Protein 3KL7 (pdb70)

Solvent-accessible surface area: 9416 Å² total

Radius of gyration: 15.98 Å; Cα contacts (8 Å, |Δi|>4): 529; chains: 1; bounding box: 37×40×42 Å

Nearest PDB structures (foldseek):
  3kl7-assembly1_A  TM=1.002E+00  e=2.382E-45  Parabacteroides distasonis ATCC 8503
  3rj5-assembly1_B  TM=5.741E-01  e=8.262E-01  Scaptodrosophila lebanonensis
  1k89-assembly1_A  TM=5.528E-01  e=8.760E-01  [Clostridium] symbiosum
  6k8c-assembly1_A  TM=5.882E-01  e=8.091E+00  Helicobacter pylori 26695
  2o8d-assembly1_B  TM=3.039E-01  e=2.823E+00  Homo sapiens

Foldseek 3Di:
DFDWDWDAAPVGWIWIKTAQAQLWIIATPNAAETFLFAVVRHQLLPDAAHLEYEAFAADRSRQDVVSNVSRHDPNRAYEFDPVSCVVNVDHHHDWAQDWDCPPVQIKHWHWAAEDPPPLCVQPNTRRGTWIWDDGNRATETRRPAHWLDPCCVDADHQEYEAEDDPDGHHLLRVLSSCLSPHQEYEYASHPPHPNVVNCVSCVPVNHHYDYGNHD

Sequence (215 aa):
YFQGDSFKTKSGKELTITFIKHGSLLTYDNHSIQVDPVSEYADYTTFPKADIILITHEHGDHLDPKAIQAVEKSDTEEIIANENSQKKKLGKGKVLKNGDTDTSISYKIEAVPAYNTTPGRDKYHPRHRDNGYILTFDGLRVYIAGDTEDIPEKDLKDIDIAFLPVNQPYTTVSQAAKAARRFSPKILYPYHYGDTKIGELKDALKDSGIDVRIRELQ

Secondary structure (DSSP, 8-state):
---EEEEE-TTS-EEEEE--BTTB--EETTEEEEES--TTT--TTSSPPPSEEEE--SSTTT--HHHHHHH--TT-EEEE-HHHHHHHT-SEE--TT-EE--S---EEEEE----STTGGGTS-TTTSEEEEEEETTEEEEE--S--S-------S-SEEEEE--TTT--HHHHHHHH----SEEEEES-TT--TTHHHHHTTTS--EE---S--

InterPro domains:
  IPR036866 Ribonuclease Z/Hydroxyacylglutathione hydrolase-like [G3DSA:3.60.15.10] (15-241)
  IPR036866 Ribonuclease Z/Hydroxyacylglutathione hydrolase-like [SSF56281] (36-230)
  IPR050114 UPF0173/UPF0282/UlaG metal-dependent hydrolases [PTHR43546] (34-237)

Structure (mmCIF, N/CA/C/O backbone):
data_3KL7
#
_entry.id   3KL7
#
_cell.length_a   95.034
_cell.length_b   95.034
_cell.length_c   63.295
_cell.angle_alpha   90.00
_cell.angle_beta   90.00
_cell.angle_gamma   120.00
#
_symmetry.space_group_name_H-M   'P 32 2 1'
#
loop_
_entity.id
_entity.type
_entity.pdbx_description
1 polymer 'Putative metal-dependent hydrolase'
2 non-polymer 'UNKNOWN LIGAND'
3 non-polymer 'ZINC ION'
4 non-polymer 'ACETATE ION'
5 non-polymer GLYCEROL
6 water water
#
loop_
_atom_site.group_PDB
_atom_site.id
_atom_site.type_symbol
_atom_site.label_atom_id
_atom_site.label_alt_id
_atom_site.label_comp_id
_atom_site.label_asym_id
_atom_site.label_entity_id
_atom_site.label_seq_id
_atom_site.pdbx_PDB_ins_code
_atom_site.Cartn_x
_atom_site.Cartn_y
_atom_site.Cartn_z
_atom_site.occupancy
_atom_site.B_iso_or_equiv
_atom_site.auth_seq_id
_atom_site.auth_comp_id
_atom_site.auth_asym_id
_atom_site.auth_atom_id
_atom_site.pdbx_PDB_model_num
ATOM 1 N N . TYR A 1 16 ? 69.471 8.095 11.813 1.00 19.73 -3 TYR A N 1
ATOM 2 C CA . TYR A 1 16 ? 68.084 8.113 12.373 1.00 20.11 -3 TYR A CA 1
ATOM 3 C C . TYR A 1 16 ? 67.689 9.568 12.816 1.00 19.90 -3 TYR A C 1
ATOM 4 O O . TYR A 1 16 ? 67.888 9.952 13.963 1.00 20.29 -3 TYR A O 1
ATOM 6 N N . PHE A 1 17 ? 67.135 10.348 11.883 1.00 19.58 -2 PHE A N 1
ATOM 7 C CA . PHE A 1 17 ? 66.747 11.754 12.160 1.00 19.37 -2 PHE A CA 1
ATOM 8 C C . PHE A 1 17 ? 65.319 11.848 12.755 1.00 19.07 -2 PHE A C 1
ATOM 9 O O . PHE A 1 17 ? 64.430 11.095 12.367 1.00 19.01 -2 PHE A O 1
ATOM 17 N N . GLN A 1 18 ? 65.116 12.793 13.689 1.00 19.07 -1 GLN A N 1
ATOM 18 C CA . GLN A 1 18 ? 63.779 13.024 14.297 1.00 18.66 -1 GLN A CA 1
ATOM 19 C C . GLN A 1 18 ? 62.891 13.703 13.267 1.00 18.00 -1 GLN A C 1
ATOM 20 O O . GLN A 1 18 ? 63.381 14.394 12.370 1.00 17.23 -1 GLN A O 1
ATOM 26 N N . GLY A 1 19 ? 61.586 13.533 13.417 1.00 17.36 0 GLY A N 1
ATOM 27 C CA . GLY A 1 19 ? 60.614 14.233 12.582 1.00 16.64 0 GLY A CA 1
ATOM 28 C C . GLY A 1 19 ? 59.311 14.406 13.326 1.00 16.13 0 GLY A C 1
ATOM 29 O O . GLY A 1 19 ? 59.027 13.658 14.259 1.00 16.20 0 GLY A O 1
ATOM 30 N N . ASP A 1 20 ? 58.531 15.407 12.916 1.00 15.50 26 ASP A N 1
ATOM 31 C CA . ASP A 1 20 ? 57.219 15.690 13.499 1.00 15.25 26 ASP A CA 1
ATOM 32 C C . ASP A 1 20 ? 56.178 15.723 12.383 1.00 15.31 26 ASP A C 1
ATOM 33 O O . ASP A 1 20 ? 56.456 16.165 11.285 1.00 15.37 26 ASP A O 1
ATOM 38 N N . SER A 1 21 ? 54.982 15.269 12.679 1.00 15.24 27 SER A N 1
ATOM 39 C CA . SER A 1 21 ? 53.935 15.192 11.688 1.00 15.72 27 SER A CA 1
ATOM 40 C C . SER A 1 21 ? 52.806 16.163 11.987 1.00 15.40 27 SER A C 1
ATOM 41 O O . SER A 1 21 ? 52.450 16.409 13.166 1.00 15.07 27 SER A O 1
ATOM 44 N N . PHE A 1 22 ? 52.233 16.707 10.918 1.00 14.91 28 PHE A N 1
ATOM 45 C CA . PHE A 1 22 ? 51.146 17.647 11.017 1.00 14.87 28 PHE A CA 1
ATOM 46 C C . PHE A 1 22 ? 50.012 17.233 10.075 1.00 14.76 28 PHE A C 1
ATOM 47 O O . PHE A 1 22 ? 50.250 16.659 9.019 1.00 14.88 28 PHE A O 1
ATOM 55 N N . LYS A 1 23 ? 48.792 17.516 10.474 1.00 14.77 29 LYS A N 1
ATOM 56 C CA . LYS A 1 23 ? 47.636 17.221 9.653 1.00 14.97 29 LYS A CA 1
ATOM 57 C C . LYS A 1 23 ? 47.140 18.513 9.041 1.00 14.42 29 LYS A C 1
ATOM 58 O O . LYS A 1 23 ? 47.161 19.534 9.687 1.00 16.07 29 LYS A O 1
ATOM 64 N N . THR A 1 24 ? 46.742 18.470 7.769 1.00 13.62 30 THR A N 1
ATOM 65 C CA . THR A 1 24 ? 46.172 19.655 7.074 1.00 12.62 30 THR A CA 1
ATOM 66 C C . THR A 1 24 ? 44.636 19.600 7.195 1.00 12.86 30 THR A C 1
ATOM 67 O O . THR A 1 24 ? 44.110 18.663 7.764 1.00 12.26 30 THR A O 1
ATOM 71 N N . LYS A 1 25 ? 43.921 20.598 6.654 1.00 13.05 31 LYS A N 1
ATOM 72 C CA . LYS A 1 25 ? 42.449 20.655 6.860 1.00 13.53 31 LYS A CA 1
ATOM 73 C C . LYS A 1 25 ? 41.693 19.484 6.235 1.00 13.42 31 LYS A C 1
ATOM 74 O O . LYS A 1 25 ? 40.636 19.100 6.728 1.00 13.96 31 LYS A O 1
ATOM 80 N N . SER A 1 26 ? 42.226 18.907 5.161 1.00 13.15 32 SER A N 1
ATOM 81 C CA . SER A 1 26 ? 41.524 17.816 4.487 1.00 13.25 32 SER A CA 1
ATOM 82 C C . SER A 1 26 ? 41.959 16.441 5.016 1.00 13.45 32 SER A C 1
ATOM 83 O O . SER A 1 26 ? 41.454 15.432 4.585 1.00 13.45 32 SER A O 1
ATOM 86 N N . GLY A 1 27 ? 42.907 16.432 5.946 1.00 14.01 33 GLY A N 1
ATOM 87 C CA . GLY A 1 27 ? 43.354 15.213 6.576 1.00 14.16 33 GLY A CA 1
ATOM 88 C C . GLY A 1 27 ? 44.689 14.710 6.066 1.00 14.62 33 GLY A C 1
ATOM 89 O O . GLY A 1 27 ? 45.145 13.654 6.471 1.00 14.94 33 GLY A O 1
ATOM 90 N N . LYS A 1 28 ? 45.324 15.461 5.185 1.00 15.00 34 LYS A N 1
ATOM 91 C CA . LYS A 1 28 ? 46.569 15.024 4.625 1.00 15.58 34 LYS A CA 1
ATOM 92 C C . LYS A 1 28 ? 47.731 15.287 5.614 1.00 16.03 34 LYS A C 1
ATOM 93 O O . LYS A 1 28 ? 47.644 16.159 6.478 1.00 14.49 34 LYS A O 1
ATOM 98 N N . GLU A 1 29 ? 48.796 14.502 5.490 1.00 16.53 35 GLU A N 1
ATOM 99 C CA . GLU A 1 29 ? 49.881 14.556 6.441 1.00 17.27 35 GLU A CA 1
ATOM 100 C C . GLU A 1 29 ? 51.141 15.235 5.881 1.00 17.06 35 GLU A C 1
ATOM 101 O O . GLU A 1 29 ? 51.620 14.894 4.785 1.00 17.26 35 GLU A O 1
ATOM 107 N N . LEU A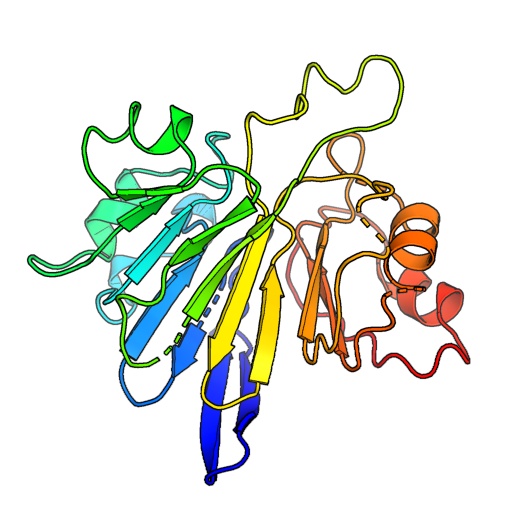 1 30 ? 51.669 16.197 6.642 1.00 16.95 36 LEU A N 1
ATOM 108 C CA . LEU A 1 30 ? 53.008 16.782 6.368 1.00 16.58 36 LEU A CA 1
ATOM 109 C C . LEU A 1 30 ? 53.964 16.372 7.478 1.00 16.05 36 LEU A C 1
ATOM 110 O O . LEU A 1 30 ? 53.701 16.646 8.647 1.00 15.99 36 LEU A O 1
ATOM 115 N N . THR A 1 31 ? 55.068 15.720 7.106 1.00 14.87 37 THR A N 1
ATOM 116 C CA . THR A 1 31 ? 56.105 15.365 8.043 1.00 14.34 37 THR A CA 1
ATOM 117 C C . THR A 1 31 ? 57.377 16.175 7.768 1.00 14.25 37 THR A C 1
ATOM 118 O O . THR A 1 31 ? 57.900 16.178 6.641 1.00 14.40 37 THR A O 1
ATOM 122 N N . ILE A 1 32 ? 57.869 16.859 8.791 1.00 13.97 38 ILE A N 1
ATOM 123 C CA . ILE A 1 32 ? 59.119 17.566 8.693 1.00 13.97 38 ILE A CA 1
ATOM 124 C C . ILE A 1 32 ? 60.232 16.751 9.379 1.00 13.34 38 ILE A C 1
ATOM 125 O O . ILE A 1 32 ? 60.146 16.442 10.552 1.00 12.94 38 ILE A O 1
ATOM 130 N N . THR A 1 33 ? 61.259 16.397 8.617 1.00 13.06 39 THR A N 1
ATOM 131 C CA . THR A 1 33 ? 62.396 15.653 9.151 1.00 12.31 39 THR A CA 1
ATOM 132 C C . THR A 1 33 ? 63.529 16.618 9.391 1.00 12.70 39 THR A C 1
ATOM 133 O O . THR A 1 33 ? 63.913 17.372 8.498 1.00 12.33 39 THR A O 1
ATOM 137 N N . PHE A 1 34 ? 64.051 16.615 10.611 1.00 13.34 40 PHE A N 1
ATOM 138 C CA . PHE A 1 34 ? 65.046 17.602 11.024 1.00 13.73 40 PHE A CA 1
ATOM 139 C C . PHE A 1 34 ? 66.446 17.040 10.818 1.00 13.83 40 PHE A C 1
ATOM 140 O O . PHE A 1 34 ? 66.882 16.148 11.569 1.00 13.86 40 PHE A O 1
ATOM 148 N N . ILE A 1 35 ? 67.146 17.543 9.792 1.00 13.52 41 ILE A N 1
ATOM 149 C CA . ILE A 1 35 ? 68.456 17.020 9.442 1.00 13.70 41 ILE A CA 1
ATOM 150 C C . ILE A 1 35 ? 69.572 17.696 10.272 1.00 14.11 41 ILE A C 1
ATOM 151 O O . ILE A 1 35 ? 70.236 17.030 11.082 1.00 14.48 41 ILE A O 1
ATOM 156 N N . LYS A 1 36 ? 69.769 19.003 10.077 1.00 14.21 42 LYS A N 1
ATOM 157 C CA . LYS A 1 36 ? 70.751 19.785 10.896 1.00 14.42 42 LYS A CA 1
ATOM 158 C C . LYS A 1 36 ? 70.746 21.235 10.452 1.00 14.47 42 LYS A C 1
ATOM 159 O O . LYS A 1 36 ? 70.348 21.539 9.325 1.00 15.11 42 LYS A O 1
ATOM 165 N N . HIS A 1 37 ? 71.193 22.141 11.320 1.00 13.99 43 HIS A N 1
ATOM 166 C CA . HIS A 1 37 ? 71.446 23.511 10.887 1.00 13.23 43 HIS A CA 1
ATOM 167 C C . HIS A 1 37 ? 70.148 24.101 10.181 1.00 12.86 43 HIS A C 1
ATOM 168 O O . HIS A 1 37 ? 69.105 24.194 10.812 1.00 12.73 43 HIS A O 1
ATOM 175 N N . GLY A 1 38 ? 70.235 24.486 8.902 1.00 12.77 44 GLY A N 1
ATOM 176 C CA . GLY A 1 38 ? 69.043 24.986 8.153 1.00 12.53 44 GLY A CA 1
ATOM 177 C C . GLY A 1 38 ? 68.461 23.941 7.188 1.00 12.95 44 GLY A C 1
ATOM 178 O O . GLY A 1 38 ? 67.617 24.252 6.363 1.00 12.82 44 GLY A O 1
ATOM 179 N N . SER A 1 39 ? 68.927 22.693 7.311 1.00 13.16 45 SER A N 1
ATOM 180 C CA . SER A 1 39 ? 68.588 21.638 6.372 1.00 13.30 45 SER A CA 1
ATOM 181 C C . SER A 1 39 ? 67.410 20.811 6.867 1.00 13.59 45 SER A C 1
ATOM 182 O O . SER A 1 39 ? 67.440 20.247 7.980 1.00 13.12 45 SER A O 1
ATOM 185 N N . LEU A 1 40 ? 66.378 20.737 6.031 1.00 14.05 46 LEU A N 1
ATOM 186 C CA . LEU A 1 40 ? 65.132 20.053 6.378 1.00 14.62 46 LEU A CA 1
ATOM 187 C C . LEU A 1 40 ? 64.653 19.208 5.199 1.00 14.95 46 LEU A C 1
ATOM 188 O O . LEU A 1 40 ? 64.852 19.574 4.046 1.00 15.36 46 LEU A O 1
ATOM 201 N N . LEU A 1 42 ? 60.993 17.743 3.854 1.00 17.58 48 LEU A N 1
ATOM 202 C CA . LEU A 1 42 ? 59.543 17.812 4.064 1.00 18.12 48 LEU A CA 1
ATOM 203 C C . LEU A 1 42 ? 58.883 16.755 3.230 1.00 18.16 48 LEU A C 1
ATOM 204 O O . LEU A 1 42 ? 59.160 16.638 2.058 1.00 19.53 48 LEU A O 1
ATOM 209 N N . THR A 1 43 ? 58.018 15.973 3.828 1.00 18.35 49 THR A N 1
ATOM 210 C CA . THR A 1 43 ? 57.281 14.955 3.085 1.00 18.25 49 THR A CA 1
ATOM 211 C C . THR A 1 43 ? 55.797 15.260 3.168 1.00 19.22 49 THR A C 1
ATOM 212 O O . THR A 1 43 ? 55.242 15.339 4.266 1.00 19.90 49 THR A O 1
ATOM 216 N N . TYR A 1 44 ? 55.152 15.426 2.006 1.00 19.92 50 TYR A N 1
ATOM 217 C CA . TYR A 1 44 ? 53.715 15.698 1.945 1.00 19.81 50 TYR A CA 1
ATOM 218 C C . TYR A 1 44 ? 53.075 14.998 0.776 1.00 20.52 50 TYR A C 1
ATOM 219 O O . TYR A 1 44 ? 53.510 15.160 -0.363 1.00 20.17 50 TYR A O 1
ATOM 228 N N . ASP A 1 45 ? 52.030 14.209 1.049 1.00 21.86 51 ASP A N 1
ATOM 229 C CA . ASP A 1 45 ? 51.260 13.565 -0.021 1.00 22.56 51 ASP A CA 1
ATOM 230 C C . ASP A 1 45 ? 52.197 12.760 -1.002 1.00 22.91 51 ASP A C 1
ATOM 231 O O . ASP A 1 45 ? 52.061 12.849 -2.226 1.00 22.80 51 ASP A O 1
ATOM 236 N N . ASN A 1 46 ? 53.134 11.997 -0.435 1.00 23.30 52 ASN A N 1
ATOM 237 C CA . ASN A 1 46 ? 54.100 11.180 -1.225 1.00 23.47 52 ASN A CA 1
ATOM 238 C C . ASN A 1 46 ? 55.053 11.983 -2.115 1.00 22.78 52 ASN A C 1
ATOM 239 O O . ASN A 1 46 ? 55.631 11.446 -3.064 1.00 23.64 52 ASN A O 1
ATOM 244 N N . HIS A 1 47 ? 55.212 13.260 -1.804 1.00 21.61 53 HIS A N 1
ATOM 245 C CA . HIS A 1 47 ? 56.200 14.097 -2.453 1.00 20.52 53 HIS A CA 1
ATOM 246 C C . HIS A 1 47 ? 57.281 14.404 -1.441 1.00 19.87 53 HIS A C 1
ATOM 247 O O . HIS A 1 47 ? 56.985 14.605 -0.254 1.00 19.29 53 HIS A O 1
ATOM 254 N N . SER A 1 48 ? 58.534 14.453 -1.905 1.00 19.14 54 SER A N 1
ATOM 255 C CA . SER A 1 48 ? 59.665 14.716 -1.032 1.00 18.63 54 SER A CA 1
ATOM 256 C C . SER A 1 48 ? 60.323 16.057 -1.395 1.00 18.26 54 SER A C 1
ATOM 257 O O . SER A 1 48 ? 60.656 16.300 -2.548 1.00 18.18 54 SER A O 1
ATOM 260 N N . ILE A 1 49 ? 60.484 16.921 -0.391 1.00 17.75 55 ILE A N 1
ATOM 261 C CA . ILE A 1 49 ? 61.017 18.267 -0.584 1.00 17.47 55 ILE A CA 1
ATOM 262 C C . ILE A 1 49 ? 62.242 18.464 0.279 1.00 16.97 55 ILE A C 1
ATOM 263 O O . ILE A 1 49 ? 62.175 18.326 1.490 1.00 16.63 55 ILE A O 1
ATOM 268 N N . GLN A 1 50 ? 63.364 18.785 -0.343 1.00 16.72 56 GLN A N 1
ATOM 269 C CA . GLN A 1 50 ? 64.568 19.073 0.401 1.00 16.94 56 GLN A CA 1
ATOM 270 C C . GLN A 1 50 ? 64.792 20.562 0.432 1.00 16.72 56 GLN A C 1
ATOM 271 O O . GLN A 1 50 ? 64.680 21.240 -0.602 1.00 16.64 56 GLN A O 1
ATOM 277 N N . VAL A 1 51 ? 65.110 21.070 1.628 1.00 16.22 57 VAL A N 1
ATOM 278 C CA . VAL A 1 51 ? 65.464 22.459 1.831 1.00 15.73 57 VAL A CA 1
ATOM 279 C C . VAL A 1 51 ? 66.945 22.587 2.203 1.00 15.74 57 VAL A C 1
ATOM 280 O O . VAL A 1 51 ? 67.415 21.954 3.152 1.00 15.99 57 VAL A O 1
ATOM 284 N N . ASP A 1 52 ? 67.666 23.424 1.464 1.00 15.87 58 ASP A N 1
ATOM 285 C CA . ASP A 1 52 ? 69.097 23.699 1.735 1.00 15.64 58 ASP A CA 1
ATOM 286 C C . ASP A 1 52 ? 69.873 22.416 2.095 1.00 15.70 58 ASP A C 1
ATOM 287 O O . ASP A 1 52 ? 70.542 22.353 3.137 1.00 15.21 58 ASP A O 1
ATOM 292 N N . PRO A 1 53 ? 69.797 21.386 1.227 1.00 15.84 59 PRO A N 1
ATOM 293 C CA . PRO A 1 53 ? 70.476 20.126 1.525 1.00 15.72 59 PRO A CA 1
ATOM 294 C C . PRO A 1 53 ? 71.988 20.272 1.449 1.00 16.06 59 PRO A C 1
ATOM 295 O O . PRO A 1 53 ? 72.519 20.814 0.449 1.00 15.95 59 PRO A O 1
ATOM 299 N N . VAL A 1 54 ? 72.680 19.782 2.485 1.00 16.19 60 VAL A N 1
ATOM 300 C CA . VAL A 1 54 ? 74.120 19.975 2.628 1.00 16.29 60 VAL A CA 1
ATOM 301 C C . VAL A 1 54 ? 74.786 18.645 3.065 1.00 16.87 60 VAL A C 1
ATOM 302 O O . VAL A 1 54 ? 74.477 18.099 4.128 1.00 16.79 60 VAL A O 1
ATOM 306 N N . SER A 1 55 ? 75.698 18.143 2.236 1.00 17.49 61 SER A N 1
ATOM 307 C CA . SER A 1 55 ? 76.256 16.787 2.408 1.00 18.04 61 SER A CA 1
ATOM 308 C C . SER A 1 55 ? 77.047 16.576 3.697 1.00 18.30 61 SER A C 1
ATOM 309 O O . SER A 1 55 ? 77.212 15.454 4.145 1.00 18.33 61 SER A O 1
ATOM 312 N N . GLU A 1 56 ? 77.527 17.653 4.287 1.00 19.12 62 GLU A N 1
ATOM 313 C CA . GLU A 1 56 ? 78.255 17.570 5.539 1.00 19.91 62 GLU A CA 1
ATOM 314 C C . GLU A 1 56 ? 77.353 17.070 6.693 1.00 19.12 62 GLU A C 1
ATOM 315 O O . GLU A 1 56 ? 77.848 16.519 7.668 1.00 18.07 62 GLU A O 1
ATOM 321 N N . TYR A 1 57 ? 76.028 17.268 6.560 1.00 18.65 63 TYR A N 1
ATOM 322 C CA . TYR A 1 57 ? 75.074 16.907 7.628 1.00 18.35 63 TYR A CA 1
ATOM 323 C C . TYR A 1 57 ? 74.385 15.565 7.414 1.00 18.34 63 TYR A C 1
ATOM 324 O O . TYR A 1 57 ? 73.784 15.036 8.333 1.00 18.68 63 TYR A O 1
ATOM 333 N N . ALA A 1 58 ? 74.463 15.014 6.206 1.00 18.26 64 ALA A N 1
ATOM 334 C CA . ALA A 1 58 ? 73.798 13.738 5.921 1.00 17.81 64 ALA A CA 1
ATOM 335 C C . ALA A 1 58 ? 74.317 13.066 4.662 1.00 17.70 64 ALA A C 1
ATOM 336 O O . ALA A 1 58 ? 74.862 13.716 3.753 1.00 17.55 64 ALA A O 1
ATOM 338 N N . ASP A 1 59 ? 74.151 11.760 4.607 1.00 17.55 65 ASP A N 1
ATOM 339 C CA . ASP A 1 59 ? 74.402 11.054 3.413 1.00 17.85 65 ASP A CA 1
ATOM 340 C C . ASP A 1 59 ? 73.125 11.091 2.569 1.00 17.54 65 ASP A C 1
ATOM 341 O O . ASP A 1 59 ? 72.249 10.257 2.731 1.00 17.49 65 ASP A O 1
ATOM 346 N N . TYR A 1 60 ? 73.044 12.067 1.664 1.00 17.37 66 TYR A N 1
ATOM 347 C CA . TYR A 1 60 ? 71.804 12.317 0.881 1.00 17.43 66 TYR A CA 1
ATOM 348 C C . TYR A 1 60 ? 71.494 11.246 -0.176 1.00 17.97 66 TYR A C 1
ATOM 349 O O . TYR A 1 60 ? 70.457 11.300 -0.809 1.00 18.12 66 TYR A O 1
ATOM 358 N N . THR A 1 61 ? 72.385 10.271 -0.349 1.00 18.63 67 THR A N 1
ATOM 359 C CA . THR A 1 61 ? 72.097 9.129 -1.253 1.00 19.41 67 THR A CA 1
ATOM 360 C C . THR A 1 61 ? 71.088 8.148 -0.622 1.00 20.01 67 THR A C 1
ATOM 361 O O . THR A 1 61 ? 70.471 7.338 -1.334 1.00 20.11 67 THR A O 1
ATOM 365 N N . THR A 1 62 ? 70.933 8.216 0.707 1.00 20.34 68 THR A N 1
ATOM 366 C CA . THR A 1 62 ? 70.032 7.309 1.424 1.00 20.80 68 THR A CA 1
ATOM 367 C C . THR A 1 62 ? 68.583 7.849 1.515 1.00 20.85 68 THR A C 1
ATOM 368 O O . THR A 1 62 ? 67.692 7.129 1.918 1.00 21.05 68 THR A O 1
ATOM 372 N N . PHE A 1 63 ? 68.364 9.110 1.142 1.00 20.89 69 PHE A N 1
ATOM 373 C CA . PHE A 1 63 ? 66.985 9.674 1.133 1.00 20.85 69 PHE A CA 1
ATOM 374 C C . PHE A 1 63 ? 66.268 9.328 -0.171 1.00 19.88 69 PHE A C 1
ATOM 375 O O . PHE A 1 63 ? 66.913 9.041 -1.183 1.00 19.44 69 PHE A O 1
ATOM 383 N N . PRO A 1 64 ? 64.922 9.366 -0.156 1.00 19.19 70 PRO A N 1
ATOM 384 C CA . PRO A 1 64 ? 64.200 9.263 -1.416 1.00 18.69 70 PRO A CA 1
ATOM 385 C C . PRO A 1 64 ? 64.531 10.476 -2.282 1.00 17.97 70 PRO A C 1
ATOM 386 O O . PRO A 1 64 ? 64.963 11.527 -1.747 1.00 17.32 70 PRO A O 1
ATOM 390 N N . LYS A 1 65 ? 64.353 10.343 -3.595 1.00 16.96 71 LYS A N 1
ATOM 391 C CA . LYS A 1 65 ? 64.751 11.396 -4.504 1.00 16.43 71 LYS A CA 1
ATOM 392 C C . LYS A 1 65 ? 63.801 12.586 -4.413 1.00 16.61 71 LYS A C 1
ATOM 393 O O . LYS A 1 65 ? 62.572 12.421 -4.387 1.00 17.12 71 LYS A O 1
ATOM 399 N N . ALA A 1 66 ? 64.387 13.787 -4.347 1.00 16.29 72 ALA A N 1
ATOM 400 C CA . ALA A 1 66 ? 63.632 15.027 -4.239 1.00 16.27 72 ALA A CA 1
ATOM 401 C C . ALA A 1 66 ? 62.717 15.260 -5.439 1.00 16.08 72 ALA A C 1
ATOM 402 O O . ALA A 1 66 ? 63.143 15.178 -6.586 1.00 16.28 72 ALA A O 1
ATOM 404 N N . ASP A 1 67 ? 61.463 15.546 -5.166 1.00 16.26 73 ASP A N 1
ATOM 405 C CA . ASP A 1 67 ? 60.589 16.118 -6.175 1.00 16.55 73 ASP A CA 1
ATOM 406 C C . ASP A 1 67 ? 60.899 17.610 -6.289 1.00 16.07 73 ASP A C 1
ATOM 407 O O . ASP A 1 67 ? 60.775 18.207 -7.366 1.00 16.12 73 ASP A O 1
ATOM 412 N N . ILE A 1 68 ? 61.316 18.200 -5.176 1.00 15.59 74 ILE A N 1
ATOM 413 C CA . ILE A 1 68 ? 61.601 19.613 -5.118 1.00 15.70 74 ILE A CA 1
ATOM 414 C C . ILE A 1 68 ? 62.783 19.890 -4.227 1.00 16.14 74 ILE A C 1
ATOM 415 O O . ILE A 1 68 ? 62.884 19.313 -3.144 1.00 16.35 74 ILE A O 1
ATOM 420 N N . ILE A 1 69 ? 63.684 20.784 -4.684 1.00 16.16 75 ILE A N 1
ATOM 421 C CA . ILE A 1 69 ? 64.786 21.281 -3.851 1.00 16.20 75 ILE A CA 1
ATOM 422 C C . ILE A 1 69 ? 64.685 22.789 -3.741 1.00 17.14 75 ILE A C 1
ATOM 423 O O . ILE A 1 69 ? 64.680 23.504 -4.745 1.00 18.00 75 ILE A O 1
ATOM 428 N N . LEU A 1 70 ? 64.576 23.263 -2.513 1.00 17.77 76 LEU A N 1
ATOM 429 C CA . LEU A 1 70 ? 64.482 24.687 -2.214 1.00 18.08 76 LEU A CA 1
ATOM 430 C C . LEU A 1 70 ? 65.837 25.192 -1.702 1.00 16.98 76 LEU A C 1
ATOM 431 O O . LEU A 1 70 ? 66.348 24.672 -0.716 1.00 16.80 76 LEU A O 1
ATOM 436 N N . ILE A 1 71 ? 66.390 26.206 -2.338 1.00 15.96 77 ILE A N 1
ATOM 437 C CA . ILE A 1 71 ? 67.585 26.871 -1.802 1.00 16.03 77 ILE A CA 1
ATOM 438 C C . ILE A 1 71 ? 67.262 28.295 -1.352 1.00 16.55 77 ILE A C 1
ATOM 439 O O . ILE A 1 71 ? 66.745 29.103 -2.141 1.00 17.33 77 ILE A O 1
ATOM 444 N N . THR A 1 72 ? 67.567 28.607 -0.086 1.00 16.64 78 THR A N 1
ATOM 445 C CA . THR A 1 72 ? 67.341 29.976 0.461 1.00 16.35 78 THR A CA 1
ATOM 446 C C . THR A 1 72 ? 68.424 30.978 -0.003 1.00 16.86 78 THR A C 1
ATOM 447 O O . THR A 1 72 ? 68.109 32.122 -0.377 1.00 17.32 78 THR A O 1
ATOM 451 N N . HIS A 1 73 ? 69.692 30.563 0.037 1.00 16.90 79 HIS A N 1
ATOM 452 C CA . HIS A 1 73 ? 70.789 31.424 -0.431 1.00 16.88 79 HIS A CA 1
ATOM 453 C C . HIS A 1 73 ? 72.060 30.639 -0.646 1.00 16.97 79 HIS A C 1
ATOM 454 O O . HIS A 1 73 ? 72.107 29.440 -0.368 1.00 17.20 79 HIS A O 1
ATOM 461 N N . GLU A 1 74 ? 73.101 31.338 -1.122 1.00 16.75 80 GLU A N 1
ATOM 462 C CA . GLU A 1 74 ? 74.258 30.722 -1.783 1.00 16.58 80 GLU A CA 1
ATOM 463 C C . GLU A 1 74 ? 75.396 30.242 -0.872 1.00 16.38 80 GLU A C 1
ATOM 464 O O . GLU A 1 74 ? 76.295 29.563 -1.331 1.00 15.53 80 GLU A O 1
ATOM 470 N N . HIS A 1 75 ? 75.358 30.610 0.406 1.00 16.42 81 HIS A N 1
ATOM 471 C CA . HIS A 1 75 ? 76.411 30.204 1.352 1.00 15.93 81 HIS A CA 1
ATOM 472 C C . HIS A 1 75 ? 76.550 28.674 1.432 1.00 15.66 81 HIS A C 1
ATOM 473 O O . HIS A 1 75 ? 75.573 27.941 1.289 1.00 14.99 81 HIS A O 1
ATOM 480 N N . GLY A 1 76 ? 77.778 28.213 1.676 1.00 15.63 82 GLY A N 1
ATOM 481 C CA . GLY A 1 76 ? 78.127 26.759 1.624 1.00 15.84 82 GLY A CA 1
ATOM 482 C C . GLY A 1 76 ? 77.421 25.844 2.628 1.00 16.08 82 GLY A C 1
ATOM 483 O O . GLY A 1 76 ? 77.309 24.648 2.402 1.00 15.60 82 GLY A O 1
ATOM 484 N N . ASP A 1 77 ? 76.947 26.412 3.737 1.00 16.32 83 ASP A N 1
ATOM 485 C CA . ASP A 1 77 ? 76.162 25.648 4.710 1.00 16.42 83 ASP A CA 1
ATOM 486 C C . ASP A 1 77 ? 74.639 25.631 4.332 1.00 16.26 83 ASP A C 1
ATOM 487 O O . ASP A 1 77 ? 73.771 25.305 5.162 1.00 15.70 83 ASP A O 1
ATOM 492 N N . HIS A 1 78 ? 74.354 25.973 3.074 1.00 16.62 84 HIS A N 1
ATOM 493 C CA . HIS A 1 78 ? 72.968 25.972 2.524 1.00 16.31 84 HIS A CA 1
ATOM 494 C C . HIS A 1 78 ? 72.922 25.452 1.064 1.00 16.04 84 HIS A C 1
ATOM 495 O O . HIS A 1 78 ? 72.015 24.691 0.692 1.00 15.84 84 HIS A O 1
ATOM 502 N N . LEU A 1 79 ? 73.885 25.907 0.242 1.00 15.64 85 LEU A N 1
ATOM 503 C CA . LEU A 1 79 ? 73.970 25.521 -1.161 1.00 15.37 85 LEU A CA 1
ATOM 504 C C . LEU A 1 79 ? 75.121 24.570 -1.347 1.00 15.51 85 LEU A C 1
ATOM 505 O O . LEU A 1 79 ? 76.270 24.945 -1.198 1.00 14.78 85 LEU A O 1
ATOM 510 N N . ASP A 1 80 ? 74.798 23.327 -1.678 1.00 16.34 86 ASP A N 1
ATOM 511 C CA . ASP A 1 80 ? 75.788 22.304 -1.872 1.00 16.72 86 ASP A CA 1
ATOM 512 C C . ASP A 1 80 ? 75.405 21.415 -3.059 1.00 17.32 86 ASP A C 1
ATOM 513 O O . ASP A 1 80 ? 74.485 20.602 -2.958 1.00 17.41 86 ASP A O 1
ATOM 518 N N . PRO A 1 81 ? 76.121 21.570 -4.193 1.00 17.95 87 PRO A N 1
ATOM 519 C CA . PRO A 1 81 ? 75.852 20.800 -5.405 1.00 18.31 87 PRO A CA 1
ATOM 520 C C . PRO A 1 81 ? 75.997 19.291 -5.233 1.00 18.49 87 PRO A C 1
ATOM 521 O O . PRO A 1 81 ? 75.246 18.535 -5.842 1.00 19.14 87 PRO A O 1
ATOM 525 N N . LYS A 1 82 ? 76.961 18.862 -4.424 1.00 18.73 88 LYS A N 1
ATOM 526 C CA . LYS A 1 82 ? 77.207 17.432 -4.204 1.00 18.75 88 LYS A CA 1
ATOM 527 C C . LYS A 1 82 ? 75.954 16.801 -3.583 1.00 18.48 88 LYS A C 1
ATOM 528 O O . LYS A 1 82 ? 75.473 15.757 -4.034 1.00 18.03 88 LYS A O 1
ATOM 531 N N . ALA A 1 83 ? 75.423 17.464 -2.564 1.00 18.68 89 ALA A N 1
ATOM 532 C CA . ALA A 1 83 ? 74.206 17.017 -1.898 1.00 18.42 89 ALA A CA 1
ATOM 533 C C . ALA A 1 83 ? 73.012 17.032 -2.887 1.00 18.56 89 ALA A C 1
ATOM 534 O O . ALA A 1 83 ? 72.174 16.115 -2.888 1.00 17.96 89 ALA A O 1
ATOM 536 N N . ILE A 1 84 ? 72.958 18.067 -3.728 1.00 18.70 90 ILE A N 1
ATOM 537 C CA . ILE A 1 84 ? 71.908 18.190 -4.727 1.00 18.81 90 ILE A CA 1
ATOM 538 C C . ILE A 1 84 ? 71.955 17.031 -5.721 1.00 19.68 90 ILE A C 1
ATOM 539 O O . ILE A 1 84 ? 70.922 16.449 -6.045 1.00 19.31 90 ILE A O 1
ATOM 544 N N . GLN A 1 85 ? 73.161 16.692 -6.189 1.00 20.80 91 GLN A N 1
ATOM 545 C CA . GLN A 1 85 ? 73.347 15.560 -7.104 1.00 21.77 91 GLN A CA 1
ATOM 546 C C . GLN A 1 85 ? 72.919 14.251 -6.465 1.00 21.69 91 GLN A C 1
ATOM 547 O O . GLN A 1 85 ? 72.318 13.384 -7.123 1.00 21.83 91 GLN A O 1
ATOM 553 N N . ALA A 1 86 ? 73.237 14.098 -5.185 1.00 21.27 92 ALA A N 1
ATOM 554 C CA . ALA A 1 86 ? 73.038 12.842 -4.507 1.00 20.68 92 ALA A CA 1
ATOM 555 C C . ALA A 1 86 ? 71.555 12.534 -4.324 1.00 20.32 92 ALA A C 1
ATOM 556 O O . ALA A 1 86 ? 71.173 11.371 -4.192 1.00 20.00 92 ALA A O 1
ATOM 558 N N . VAL A 1 87 ? 70.720 13.574 -4.329 1.00 19.79 93 VAL A N 1
ATOM 559 C CA . VAL A 1 87 ? 69.318 13.403 -4.021 1.00 19.73 93 VAL A CA 1
ATOM 560 C C . VAL A 1 87 ? 68.359 13.734 -5.184 1.00 19.98 93 VAL A C 1
ATOM 561 O O . VAL A 1 87 ? 67.156 13.461 -5.082 1.00 20.10 93 VAL A O 1
ATOM 565 N N . GLU A 1 88 ? 68.873 14.312 -6.282 1.00 19.90 94 GLU A N 1
ATOM 566 C CA . GLU A 1 88 ? 68.000 14.705 -7.405 1.00 19.61 94 GLU A CA 1
ATOM 567 C C . GLU A 1 88 ? 67.652 13.532 -8.332 1.00 19.42 94 GLU A C 1
ATOM 568 O O . GLU A 1 88 ? 68.322 12.509 -8.347 1.00 19.43 94 GLU A O 1
ATOM 574 N N . LYS A 1 89 ? 66.565 13.691 -9.064 1.00 19.64 95 LYS A N 1
ATOM 575 C CA . LYS A 1 89 ? 66.199 12.778 -10.143 1.00 20.04 95 LYS A CA 1
ATOM 576 C C . LYS A 1 89 ? 65.920 13.642 -11.371 1.00 20.23 95 LYS A C 1
ATOM 577 O O . LYS A 1 89 ? 66.018 14.865 -11.298 1.00 19.94 95 LYS A O 1
ATOM 583 N N . SER A 1 90 ? 65.590 13.023 -12.495 1.00 20.61 96 SER A N 1
ATOM 584 C CA . SER A 1 90 ? 65.531 13.766 -13.744 1.00 21.04 96 SER A CA 1
ATOM 585 C C . SER A 1 90 ? 64.431 14.832 -13.748 1.00 20.77 96 SER A C 1
ATOM 586 O O . SER A 1 90 ? 64.583 15.867 -14.382 1.00 20.89 96 SER A O 1
ATOM 589 N N . ASP A 1 91 ? 63.341 14.589 -13.027 1.00 20.81 97 ASP A N 1
ATOM 590 C CA . ASP A 1 91 ? 62.210 15.547 -13.009 1.00 21.05 97 ASP A CA 1
ATOM 591 C C . ASP A 1 91 ? 62.129 16.418 -11.717 1.00 20.30 97 ASP A C 1
ATOM 592 O O . ASP A 1 91 ? 61.106 17.049 -11.454 1.00 20.44 97 ASP A O 1
ATOM 597 N N . THR A 1 92 ? 63.218 16.457 -10.941 1.00 19.22 98 THR A N 1
ATOM 598 C CA . THR A 1 92 ? 63.301 17.332 -9.786 1.00 18.53 98 THR A CA 1
ATOM 599 C C . THR A 1 92 ? 63.236 18.807 -10.218 1.00 18.51 98 THR A C 1
ATOM 600 O O . THR A 1 92 ? 63.879 19.186 -11.139 1.00 18.44 98 THR A O 1
ATOM 604 N N . GLU A 1 93 ? 62.435 19.612 -9.531 1.00 18.72 99 GLU A N 1
ATOM 605 C CA A GLU A 1 93 ? 62.423 21.067 -9.772 0.50 18.82 99 GLU A CA 1
ATOM 606 C CA B GLU A 1 93 ? 62.418 21.056 -9.765 0.50 18.82 99 GLU A CA 1
ATOM 607 C C . GLU A 1 93 ? 63.165 21.762 -8.644 1.00 18.56 99 GLU A C 1
ATOM 608 O O . GLU A 1 93 ? 62.804 21.623 -7.469 1.00 19.00 99 GLU A O 1
ATOM 619 N N . ILE A 1 94 ? 64.209 22.508 -9.005 1.00 17.99 100 ILE A N 1
ATOM 620 C CA . ILE A 1 94 ? 64.978 23.296 -8.034 1.00 17.35 100 ILE A CA 1
ATOM 621 C C . ILE A 1 94 ? 64.402 24.726 -8.019 1.00 17.53 100 ILE A C 1
ATOM 622 O O . ILE A 1 94 ? 64.274 25.344 -9.069 1.00 18.48 100 ILE A O 1
ATOM 627 N N . ILE A 1 95 ? 64.021 25.220 -6.834 1.00 17.22 101 ILE A N 1
ATOM 628 C CA . ILE A 1 95 ? 63.536 26.611 -6.673 1.00 17.35 101 ILE A CA 1
ATOM 629 C C . ILE A 1 95 ? 64.540 27.361 -5.779 1.00 17.57 101 ILE A C 1
ATOM 630 O O . ILE A 1 95 ? 64.816 26.922 -4.669 1.00 18.07 101 ILE A O 1
ATOM 635 N N . ALA A 1 96 ? 65.088 28.482 -6.262 1.00 16.77 102 ALA A N 1
ATOM 636 C CA . ALA A 1 96 ? 66.224 29.132 -5.564 1.00 16.48 102 ALA A CA 1
ATOM 637 C C . ALA A 1 96 ? 66.234 30.655 -5.740 1.00 16.37 102 ALA A C 1
ATOM 638 O O . ALA A 1 96 ? 65.524 31.194 -6.582 1.00 16.32 102 ALA A O 1
ATOM 640 N N . ASN A 1 97 ? 67.036 31.343 -4.928 1.00 16.01 103 ASN A N 1
ATOM 641 C CA . ASN A 1 97 ? 67.277 32.754 -5.148 1.00 16.05 103 ASN A CA 1
ATOM 642 C C . ASN A 1 97 ? 68.173 32.886 -6.360 1.00 16.01 103 ASN A C 1
ATOM 643 O O . ASN A 1 97 ? 68.765 31.922 -6.791 1.00 16.10 103 ASN A O 1
ATOM 648 N N . GLU A 1 98 ? 68.262 34.080 -6.909 1.00 16.48 104 GLU A N 1
ATOM 649 C CA . GLU A 1 98 ? 68.942 34.277 -8.169 1.00 16.76 104 GLU A CA 1
ATOM 650 C C . GLU A 1 98 ? 70.431 33.859 -8.129 1.00 16.55 104 GLU A C 1
ATOM 651 O O . GLU A 1 98 ? 70.902 33.147 -9.010 1.00 16.38 104 GLU A O 1
ATOM 657 N N . ASN A 1 99 ? 71.163 34.296 -7.107 1.00 16.16 105 ASN A N 1
ATOM 658 C CA . ASN A 1 99 ? 72.581 33.981 -7.024 1.00 15.46 105 ASN A CA 1
ATOM 659 C C . ASN A 1 99 ? 72.853 32.473 -6.948 1.00 15.92 105 ASN A C 1
ATOM 660 O O . ASN A 1 99 ? 73.834 31.989 -7.534 1.00 15.63 105 ASN A O 1
ATOM 665 N N . SER A 1 100 ? 72.000 31.726 -6.236 1.00 16.24 106 SER A N 1
ATOM 666 C CA . SER A 1 100 ? 72.219 30.279 -6.097 1.00 16.92 106 SER A CA 1
ATOM 667 C C . SER A 1 100 ? 71.937 29.565 -7.418 1.00 17.47 106 SER A C 1
ATOM 668 O O . SER A 1 100 ? 72.699 28.677 -7.832 1.00 17.79 106 SER A O 1
ATOM 671 N N . GLN A 1 101 ? 70.851 29.973 -8.082 1.00 17.40 107 GLN A N 1
ATOM 672 C CA . GLN A 1 101 ? 70.489 29.465 -9.396 1.00 17.01 107 GLN A CA 1
ATOM 673 C C . GLN A 1 101 ? 71.620 29.657 -10.379 1.00 17.17 107 GLN A C 1
ATOM 674 O O . GLN A 1 101 ? 71.967 28.743 -11.111 1.00 17.68 107 GLN A O 1
ATOM 680 N N . LYS A 1 102 ? 72.197 30.857 -10.400 1.00 17.14 108 LYS A N 1
ATOM 681 C CA A LYS A 1 102 ? 73.326 31.153 -11.284 0.50 16.99 108 LYS A CA 1
ATOM 682 C CA B LYS A 1 102 ? 73.314 31.150 -11.289 0.50 17.06 108 LYS A CA 1
ATOM 683 C C . LYS A 1 102 ? 74.484 30.192 -11.048 1.00 17.10 108 LYS A C 1
ATOM 684 O O . LYS A 1 102 ? 75.055 29.647 -11.998 1.00 17.04 108 LYS A O 1
ATOM 695 N N . LYS A 1 103 ? 74.839 30.002 -9.780 1.00 17.40 109 LYS A N 1
ATOM 696 C CA . LYS A 1 103 ? 75.956 29.125 -9.405 1.00 17.93 109 LYS A CA 1
ATOM 697 C C . LYS A 1 103 ? 75.672 27.685 -9.781 1.00 18.19 109 LYS A C 1
ATOM 698 O O . LYS A 1 103 ? 76.568 26.948 -10.075 1.00 18.78 109 LYS A O 1
ATOM 704 N N . LEU A 1 104 ? 74.407 27.294 -9.763 1.00 18.44 110 LEU A N 1
ATOM 705 C CA . LEU A 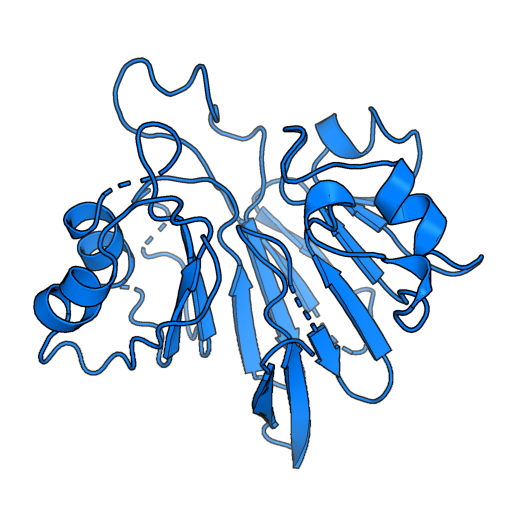1 104 ? 74.034 25.931 -10.111 1.00 18.33 110 LEU A CA 1
ATOM 706 C C . LEU A 1 104 ? 73.976 25.744 -11.583 1.00 18.13 110 LEU A C 1
ATOM 707 O O . LEU A 1 104 ? 74.360 24.705 -12.086 1.00 18.40 110 LEU A O 1
ATOM 712 N N . GLY A 1 105 ? 73.475 26.751 -12.285 1.00 18.20 111 GLY A N 1
ATOM 713 C CA . GLY A 1 105 ? 73.315 26.673 -13.742 1.00 18.39 111 GLY A CA 1
ATOM 714 C C . GLY A 1 105 ? 71.995 26.017 -14.132 1.00 18.67 111 GLY A C 1
ATOM 715 O O . GLY A 1 105 ? 71.790 25.655 -15.285 1.00 18.29 111 GLY A O 1
ATOM 716 N N . LYS A 1 106 ? 71.101 25.859 -13.158 1.00 18.96 112 LYS A N 1
ATOM 717 C CA . LYS A 1 106 ? 69.785 25.283 -13.410 1.00 19.45 112 LYS A CA 1
ATOM 718 C C . LYS A 1 106 ? 68.845 25.656 -12.284 1.00 19.28 112 LYS A C 1
ATOM 719 O O . LYS A 1 106 ? 69.276 26.113 -11.231 1.00 19.27 112 LYS A O 1
ATOM 725 N N . GLY A 1 107 ? 67.561 25.470 -12.514 1.00 19.12 113 GLY A N 1
ATOM 726 C CA . GLY A 1 107 ? 66.568 25.753 -11.511 1.00 18.93 113 GLY A CA 1
ATOM 727 C C . GLY A 1 107 ? 65.799 27.030 -11.787 1.00 18.71 113 GLY A C 1
ATOM 728 O O . GLY A 1 107 ? 66.164 27.814 -12.663 1.00 18.18 113 GLY A O 1
ATOM 729 N N . LYS A 1 108 ? 64.725 27.224 -11.012 1.00 18.53 114 LYS A N 1
ATOM 730 C CA . LYS A 1 108 ? 63.844 28.388 -11.124 1.00 17.93 114 LYS A CA 1
ATOM 731 C C . LYS A 1 108 ? 64.241 29.460 -10.095 1.00 17.28 114 LYS A C 1
ATOM 732 O O . LYS A 1 108 ? 64.548 29.146 -8.958 1.00 16.77 114 LYS A O 1
ATOM 738 N N . VAL A 1 109 ? 64.235 30.723 -10.527 1.00 16.53 115 VAL A N 1
ATOM 739 C CA . VAL A 1 109 ? 64.621 31.857 -9.680 1.00 15.83 115 VAL A CA 1
ATOM 740 C C . VAL A 1 109 ? 63.384 32.522 -9.068 1.00 16.51 115 VAL A C 1
ATOM 741 O O . VAL A 1 109 ? 62.473 32.897 -9.784 1.00 16.96 115 VAL A O 1
ATOM 745 N N . LEU A 1 110 ? 63.363 32.667 -7.744 1.00 16.68 116 LEU A N 1
ATOM 746 C CA . LEU A 1 110 ? 62.358 33.485 -7.088 1.00 16.88 116 LEU A CA 1
ATOM 747 C C . LEU A 1 110 ? 63.050 34.662 -6.441 1.00 16.72 116 LEU A C 1
ATOM 748 O O . LEU A 1 110 ? 64.099 34.502 -5.849 1.00 17.29 116 LEU A O 1
ATOM 753 N N . LYS A 1 111 ? 62.462 35.851 -6.590 1.00 16.43 117 LYS A N 1
ATOM 754 C CA . LYS A 1 111 ? 62.915 37.055 -5.880 1.00 16.21 117 LYS A CA 1
ATOM 755 C C . LYS A 1 111 ? 61.943 37.358 -4.728 1.00 16.21 117 LYS A C 1
ATOM 756 O O . LYS A 1 111 ? 60.808 36.785 -4.659 1.00 16.05 117 LYS A O 1
ATOM 759 N N . ASN A 1 112 ? 62.362 38.247 -3.832 1.00 15.90 118 ASN A N 1
ATOM 760 C CA . ASN A 1 112 ? 61.506 38.690 -2.725 1.00 15.73 118 ASN A CA 1
ATOM 761 C C . ASN A 1 112 ? 60.176 39.214 -3.249 1.00 14.91 118 ASN A C 1
ATOM 762 O O . ASN A 1 112 ? 60.143 39.981 -4.173 1.00 15.41 118 ASN A O 1
ATOM 767 N N . GLY A 1 113 ? 59.080 38.752 -2.657 1.00 14.92 119 GLY A N 1
ATOM 768 C CA . GLY A 1 113 ? 57.709 39.165 -3.081 1.00 14.71 119 GLY A CA 1
ATOM 769 C C . GLY A 1 113 ? 57.097 38.280 -4.167 1.00 14.55 119 GLY A C 1
ATOM 770 O O . GLY A 1 113 ? 55.929 38.432 -4.506 1.00 14.29 119 GLY A O 1
ATOM 771 N N . ASP A 1 114 ? 57.890 37.357 -4.721 1.00 14.63 120 ASP A N 1
ATOM 772 C CA . ASP A 1 114 ? 57.383 36.433 -5.749 1.00 14.44 120 ASP A CA 1
ATOM 773 C C . ASP A 1 114 ? 56.478 35.410 -5.087 1.00 14.22 120 ASP A C 1
ATOM 774 O O . ASP A 1 114 ? 56.754 34.947 -3.964 1.00 14.57 120 ASP A O 1
ATOM 779 N N . THR A 1 115 ? 55.386 35.090 -5.768 1.00 13.86 121 THR A N 1
ATOM 780 C CA . THR A 1 115 ? 54.546 33.952 -5.444 1.00 13.40 121 THR A CA 1
ATOM 781 C C . THR A 1 115 ? 54.668 32.942 -6.583 1.00 12.98 121 THR A C 1
ATOM 782 O O . THR A 1 115 ? 54.684 33.318 -7.745 1.00 12.90 121 THR A O 1
ATOM 786 N N . ASP A 1 116 ? 54.747 31.665 -6.242 1.00 13.17 122 ASP A N 1
ATOM 787 C CA . ASP A 1 116 ? 54.752 30.581 -7.246 1.00 13.18 122 ASP A CA 1
ATOM 788 C C . ASP A 1 116 ? 53.647 29.591 -6.895 1.00 12.62 122 ASP A C 1
ATOM 789 O O . ASP A 1 116 ? 53.675 28.988 -5.834 1.00 12.51 122 ASP A O 1
ATOM 794 N N . THR A 1 117 ? 52.672 29.457 -7.788 1.00 12.62 123 THR A N 1
ATOM 795 C CA . THR A 1 117 ? 51.550 28.579 -7.594 1.00 12.80 123 THR A CA 1
ATOM 796 C C . THR A 1 117 ? 51.572 27.414 -8.586 1.00 13.89 123 THR A C 1
ATOM 797 O O . THR A 1 117 ? 50.545 26.751 -8.782 1.00 14.52 123 THR A O 1
ATOM 801 N N . SER A 1 118 ? 52.728 27.164 -9.218 1.00 15.10 124 SER A N 1
ATOM 802 C CA . SER A 1 118 ? 52.804 26.178 -10.310 1.00 16.34 124 SER A CA 1
ATOM 803 C C . SER A 1 118 ? 52.930 24.716 -9.843 1.00 17.51 124 SER A C 1
ATOM 804 O O . SER A 1 118 ? 52.621 23.802 -10.605 1.00 18.13 124 SER A O 1
ATOM 807 N N . ILE A 1 119 ? 53.371 24.500 -8.596 1.00 18.39 125 ILE A N 1
ATOM 808 C CA . ILE A 1 119 ? 53.318 23.156 -7.981 1.00 18.83 125 ILE A CA 1
ATOM 809 C C . ILE A 1 119 ? 51.954 23.019 -7.337 1.00 18.30 125 ILE A C 1
ATOM 810 O O . ILE A 1 119 ? 51.636 23.744 -6.398 1.00 17.81 125 ILE A O 1
ATOM 815 N N . SER A 1 120 ? 51.155 22.080 -7.824 1.00 18.06 126 SER A N 1
ATOM 816 C CA . SER A 1 120 ? 49.750 22.018 -7.446 1.00 18.47 126 SER A CA 1
ATOM 817 C C . SER A 1 120 ? 49.530 21.679 -5.979 1.00 18.72 126 SER A C 1
ATOM 818 O O . SER A 1 120 ? 48.473 21.969 -5.441 1.00 19.32 126 SER A O 1
ATOM 821 N N . TYR A 1 121 ? 50.531 21.066 -5.337 1.00 18.74 127 TYR A N 1
ATOM 822 C CA . TYR A 1 121 ? 50.401 20.614 -3.946 1.00 18.84 127 TYR A CA 1
ATOM 823 C C . TYR A 1 121 ? 51.162 21.495 -2.951 1.00 18.72 127 TYR A C 1
ATOM 824 O O . TYR A 1 121 ? 51.152 21.224 -1.749 1.00 18.99 127 TYR A O 1
ATOM 841 N N . LYS A 1 123 ? 52.176 25.762 -2.565 1.00 17.58 129 LYS A N 1
ATOM 842 C CA . LYS A 1 123 ? 52.352 27.142 -2.978 1.00 17.10 129 LYS A CA 1
ATOM 843 C C . LYS A 1 123 ? 53.591 27.652 -2.318 1.00 16.99 129 LYS A C 1
ATOM 844 O O . LYS A 1 123 ? 53.849 27.335 -1.161 1.00 16.57 129 LYS A O 1
ATOM 850 N N . ILE A 1 124 ? 54.384 28.427 -3.057 1.00 17.17 130 ILE A N 1
ATOM 851 C CA . ILE A 1 124 ? 55.603 29.029 -2.506 1.00 17.17 130 ILE A CA 1
ATOM 852 C C . ILE A 1 124 ? 55.519 30.534 -2.582 1.00 17.01 130 ILE A C 1
ATOM 853 O O . ILE A 1 124 ? 55.157 31.089 -3.609 1.00 16.85 130 ILE A O 1
ATOM 858 N N . GLU A 1 125 ? 55.876 31.196 -1.491 1.00 17.34 131 GLU A N 1
ATOM 859 C CA . GLU A 1 125 ? 56.073 32.631 -1.508 1.00 17.41 131 GLU A CA 1
ATOM 860 C C . GLU A 1 125 ? 57.479 32.924 -1.025 1.00 17.34 131 GLU A C 1
ATOM 861 O O . GLU A 1 125 ? 57.908 32.395 -0.020 1.00 18.31 131 GLU A O 1
ATOM 867 N N . ALA A 1 126 ? 58.203 33.750 -1.765 1.00 17.30 132 ALA A N 1
ATOM 868 C CA . ALA A 1 126 ? 59.528 34.168 -1.359 1.00 17.09 132 ALA A CA 1
ATOM 869 C C . ALA A 1 126 ? 59.447 35.500 -0.606 1.00 17.25 132 ALA A C 1
ATOM 870 O O . ALA A 1 126 ? 58.846 36.488 -1.084 1.00 17.01 132 ALA A O 1
ATOM 872 N N . VAL A 1 127 ? 60.049 35.523 0.564 1.00 17.02 133 VAL A N 1
ATOM 873 C CA . VAL A 1 127 ? 60.012 36.679 1.415 1.00 16.76 133 VAL A CA 1
ATOM 874 C C . VAL A 1 127 ? 61.464 37.079 1.751 1.00 16.54 133 VAL A C 1
ATOM 875 O O . VAL A 1 127 ? 62.382 36.300 1.534 1.00 16.41 133 VAL A O 1
ATOM 879 N N . PRO A 1 128 ? 61.666 38.304 2.256 1.00 16.35 134 PRO A N 1
ATOM 880 C CA . PRO A 1 128 ? 63.018 38.747 2.522 1.00 16.58 134 PRO A CA 1
ATOM 881 C C . PRO A 1 128 ? 63.696 37.996 3.667 1.00 16.64 134 PRO A C 1
ATOM 882 O O . PRO A 1 128 ? 63.031 37.462 4.558 1.00 16.70 134 PRO A O 1
ATOM 886 N N . ALA A 1 129 ? 65.013 37.957 3.618 1.00 16.52 135 ALA A N 1
ATOM 887 C CA . ALA A 1 129 ? 65.807 37.390 4.663 1.00 16.84 135 ALA A CA 1
ATOM 888 C C . ALA A 1 129 ? 67.196 38.099 4.600 1.00 17.27 135 ALA A C 1
ATOM 889 O O . ALA A 1 129 ? 67.987 37.842 3.667 1.00 17.71 135 ALA A O 1
ATOM 891 N N . TYR A 1 130 ? 67.462 39.004 5.576 1.00 16.99 136 TYR A N 1
ATOM 892 C CA . TYR A 1 130 ? 68.710 39.824 5.585 1.00 16.85 136 TYR A CA 1
ATOM 893 C C . TYR A 1 130 ? 69.079 40.343 6.981 1.00 16.78 136 TYR A C 1
ATOM 894 O O . TYR A 1 130 ? 68.265 40.304 7.928 1.00 16.88 136 TYR A O 1
ATOM 903 N N . ASN A 1 131 ? 70.307 40.839 7.099 1.00 16.29 137 ASN A N 1
ATOM 904 C CA . ASN A 1 131 ? 70.832 41.329 8.368 1.00 15.63 137 ASN A CA 1
ATOM 905 C C . ASN A 1 131 ? 70.465 42.779 8.563 1.00 15.55 137 ASN A C 1
ATOM 906 O O . ASN A 1 131 ? 70.462 43.562 7.615 1.00 15.28 137 ASN A O 1
ATOM 911 N N . THR A 1 132 ? 70.156 43.145 9.795 1.00 15.35 138 THR A N 1
ATOM 912 C CA . THR A 1 132 ? 69.799 44.532 10.105 1.00 15.33 138 THR A CA 1
ATOM 913 C C . THR A 1 132 ? 70.917 45.248 10.901 1.00 14.82 138 THR A C 1
ATOM 914 O O . THR A 1 132 ? 71.015 46.467 10.870 1.00 15.16 138 THR A O 1
ATOM 918 N N . THR A 1 133 ? 71.762 44.474 11.596 1.00 14.26 139 THR A N 1
ATOM 919 C CA . THR A 1 133 ? 72.856 45.050 12.400 1.00 13.56 139 THR A CA 1
ATOM 920 C C . THR A 1 133 ? 73.900 45.731 11.503 1.00 13.37 139 THR A C 1
ATOM 921 O O . THR A 1 133 ? 74.376 45.140 10.536 1.00 12.52 139 THR A O 1
ATOM 925 N N . PRO A 1 134 ? 74.257 46.974 11.827 1.00 13.70 140 PRO A 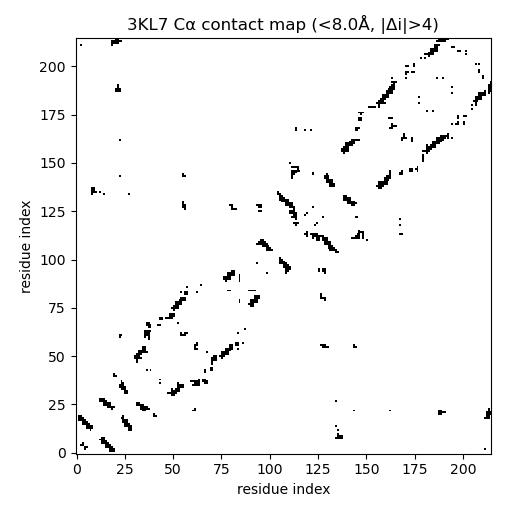N 1
ATOM 926 C CA . PRO A 1 134 ? 75.254 47.679 11.016 1.00 13.73 140 PRO A CA 1
ATOM 927 C C . PRO A 1 134 ? 76.492 46.823 10.790 1.00 13.72 140 PRO A C 1
ATOM 928 O O . PRO A 1 134 ? 76.993 46.228 11.723 1.00 13.83 140 PRO A O 1
ATOM 932 N N . GLY A 1 135 ? 76.956 46.746 9.550 1.00 13.92 141 GLY A N 1
ATOM 933 C CA . GLY A 1 135 ? 78.150 45.958 9.228 1.00 14.21 141 GLY A CA 1
ATOM 934 C C . GLY A 1 135 ? 77.893 44.475 8.899 1.00 14.42 141 GLY A C 1
ATOM 935 O O . GLY A 1 135 ? 78.774 43.794 8.337 1.00 14.28 141 GLY A O 1
ATOM 936 N N . ARG A 1 136 ? 76.709 43.964 9.232 1.00 14.27 142 ARG A N 1
ATOM 937 C CA . ARG A 1 136 ? 76.419 42.540 8.981 1.00 14.80 142 ARG A CA 1
ATOM 938 C C . ARG A 1 136 ? 75.718 42.276 7.644 1.00 15.75 142 ARG A C 1
ATOM 939 O O . ARG A 1 136 ? 75.275 41.130 7.356 1.00 16.01 142 ARG A O 1
ATOM 947 N N . ASP A 1 137 ? 75.625 43.317 6.818 1.00 16.73 143 ASP A N 1
ATOM 948 C CA . ASP A 1 137 ? 75.131 43.172 5.447 1.00 17.81 143 ASP A CA 1
ATOM 949 C C . ASP A 1 137 ? 76.187 42.475 4.582 1.00 18.35 143 ASP A C 1
ATOM 950 O O . ASP A 1 137 ? 75.884 41.993 3.491 1.00 18.82 143 ASP A O 1
ATOM 955 N N . LYS A 1 138 ? 77.423 42.427 5.069 1.00 18.42 144 LYS A N 1
ATOM 956 C CA . LYS A 1 138 ? 78.438 41.611 4.435 1.00 18.90 144 LYS A CA 1
ATOM 957 C C . LYS A 1 138 ? 77.984 40.122 4.474 1.00 18.87 144 LYS A C 1
ATOM 958 O O . LYS A 1 138 ? 78.268 39.356 3.565 1.00 18.96 144 LYS A O 1
ATOM 964 N N . TYR A 1 139 ? 77.263 39.738 5.516 1.00 18.69 145 TYR A N 1
ATOM 965 C CA . TYR A 1 139 ? 76.753 38.375 5.598 1.00 18.71 145 TYR A CA 1
ATOM 966 C C . TYR A 1 139 ? 75.559 38.155 4.665 1.00 18.78 145 TYR A C 1
ATOM 967 O O . TYR A 1 139 ? 75.663 37.393 3.708 1.00 18.86 145 TYR A O 1
ATOM 976 N N . HIS A 1 140 ? 74.438 38.828 4.942 1.00 18.56 146 HIS A N 1
ATOM 977 C CA . HIS A 1 140 ? 73.224 38.669 4.139 1.00 18.48 146 HIS A CA 1
ATOM 978 C C . HIS A 1 140 ? 72.638 40.022 3.807 1.00 17.93 146 HIS A C 1
ATOM 979 O O . HIS A 1 140 ? 71.858 40.556 4.560 1.00 17.33 146 HIS A O 1
ATOM 986 N N . PRO A 1 141 ? 73.029 40.587 2.662 1.00 17.83 147 PRO A N 1
ATOM 987 C CA . PRO A 1 141 ? 72.539 41.889 2.303 1.00 18.01 147 PRO A CA 1
ATOM 988 C C . PRO A 1 141 ? 71.143 41.833 1.751 1.00 18.67 147 PRO A C 1
ATOM 989 O O . PRO A 1 141 ? 70.771 40.873 1.096 1.00 18.14 147 PRO A O 1
ATOM 993 N N . ARG A 1 142 ? 70.390 42.884 2.012 1.00 19.56 148 ARG A N 1
ATOM 994 C CA . ARG A 1 142 ? 69.019 42.982 1.608 1.00 20.49 148 ARG A CA 1
ATOM 995 C C . ARG A 1 142 ? 68.784 42.582 0.129 1.00 19.51 148 ARG A C 1
ATOM 996 O O . ARG A 1 142 ? 69.608 42.840 -0.728 1.00 19.23 148 ARG A O 1
ATOM 1004 N N . HIS A 1 143 ? 67.643 41.949 -0.120 1.00 18.93 149 HIS A N 1
ATOM 1005 C CA . HIS A 1 143 ? 67.173 41.565 -1.499 1.00 18.77 149 HIS A CA 1
ATOM 1006 C C . HIS A 1 143 ? 67.842 40.300 -2.056 1.00 18.0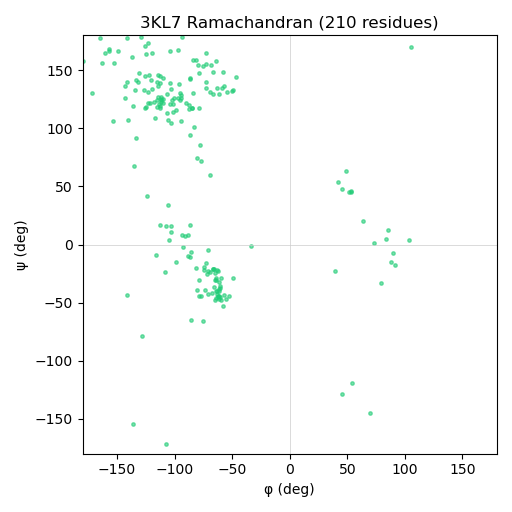5 149 HIS A C 1
ATOM 1007 O O . HIS A 1 143 ? 67.210 39.533 -2.797 1.00 17.29 149 HIS A O 1
ATOM 1014 N N . ARG A 1 144 ? 69.109 40.082 -1.699 1.00 17.22 150 ARG A N 1
ATOM 1015 C CA . ARG A 1 144 ? 69.897 38.988 -2.282 1.00 16.78 150 ARG A CA 1
ATOM 1016 C C . ARG A 1 144 ? 69.326 37.589 -2.012 1.00 16.51 150 ARG A C 1
ATOM 1017 O O . ARG A 1 144 ? 69.357 36.730 -2.884 1.00 16.36 150 ARG A O 1
ATOM 1025 N N . ASP A 1 145 ? 68.789 37.382 -0.808 1.00 16.53 151 ASP A N 1
ATOM 1026 C CA . ASP A 1 145 ? 68.406 36.047 -0.343 1.00 16.26 151 ASP A CA 1
ATOM 1027 C C . ASP A 1 145 ? 66.892 35.928 -0.024 1.00 16.40 151 ASP A C 1
ATOM 1028 O O . ASP A 1 145 ? 66.184 36.928 0.133 1.00 16.85 151 ASP A O 1
ATOM 1033 N N . ASN A 1 146 ? 66.424 34.687 0.090 1.00 16.33 152 ASN A N 1
ATOM 1034 C CA . ASN A 1 146 ? 65.000 34.402 0.317 1.00 15.85 152 ASN A CA 1
ATOM 1035 C C . ASN A 1 146 ? 64.757 33.655 1.572 1.00 15.67 152 ASN A C 1
ATOM 1036 O O . ASN A 1 146 ? 65.518 32.763 1.942 1.00 15.33 152 ASN A O 1
ATOM 1041 N N . GLY A 1 147 ? 63.681 34.004 2.237 1.00 16.09 153 GLY A N 1
ATOM 1042 C CA . GLY A 1 147 ? 62.969 33.047 3.078 1.00 16.29 153 GLY A CA 1
ATOM 1043 C C . GLY A 1 147 ? 61.815 32.539 2.204 1.00 16.16 153 GLY A C 1
ATOM 1044 O O . GLY A 1 147 ? 61.554 33.129 1.155 1.00 16.09 153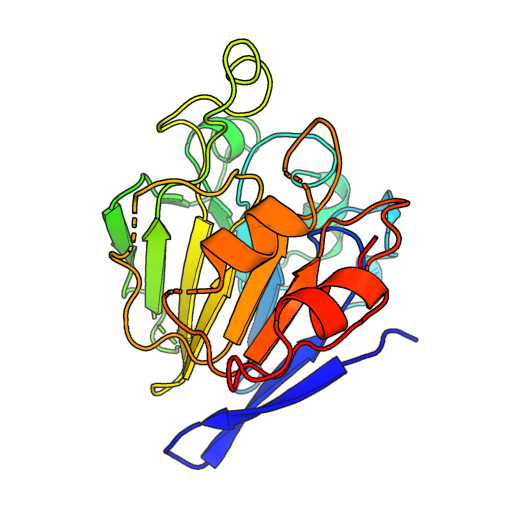 GLY A O 1
ATOM 1045 N N . TYR A 1 148 ? 61.141 31.450 2.631 1.00 15.66 154 TYR A N 1
ATOM 1046 C CA . TYR A 1 148 ? 59.987 30.874 1.885 1.00 15.70 154 TYR A CA 1
ATOM 1047 C C . TYR A 1 148 ? 58.819 30.566 2.794 1.00 15.39 154 TYR A C 1
ATOM 1048 O O . TYR A 1 148 ? 59.004 30.125 3.896 1.00 15.16 154 TYR A O 1
ATOM 1057 N N . ILE A 1 149 ? 57.604 30.819 2.304 1.00 15.20 155 ILE A N 1
ATOM 1058 C CA . ILE A 1 149 ? 56.403 30.342 2.954 1.00 14.63 155 ILE A CA 1
ATOM 1059 C C . ILE A 1 149 ? 55.850 29.265 2.039 1.00 14.30 155 ILE A C 1
ATOM 1060 O O . ILE A 1 149 ? 55.575 29.520 0.861 1.00 13.78 155 ILE A O 1
ATOM 1065 N N . LEU A 1 150 ? 55.706 28.067 2.585 1.00 14.41 156 LEU A N 1
ATOM 1066 C CA . LEU A 1 150 ? 55.233 26.924 1.858 1.00 14.37 156 LEU A CA 1
ATOM 1067 C C . LEU A 1 150 ? 53.885 26.589 2.367 1.00 14.67 156 LEU A C 1
ATOM 1068 O O . LEU A 1 150 ? 53.707 26.401 3.574 1.00 16.19 156 LEU A O 1
ATOM 1073 N N . THR A 1 151 ? 52.912 26.516 1.474 1.00 14.18 157 THR A N 1
ATOM 1074 C CA . THR A 1 151 ? 51.548 26.237 1.873 1.00 14.02 157 THR A CA 1
ATOM 1075 C C . THR A 1 151 ? 51.105 24.870 1.330 1.00 13.78 157 THR A C 1
ATOM 1076 O O . THR A 1 151 ? 51.153 24.633 0.142 1.00 13.65 157 THR A O 1
ATOM 1080 N N . PHE A 1 152 ? 50.719 23.969 2.244 1.00 13.37 158 PHE A N 1
ATOM 1081 C CA . PHE A 1 152 ? 50.175 22.667 1.893 1.00 12.74 158 PHE A CA 1
ATOM 1082 C C . PHE A 1 152 ? 48.722 22.608 2.409 1.00 13.26 158 PHE A C 1
ATOM 1083 O O . PHE A 1 152 ? 48.502 22.568 3.608 1.00 13.63 158 PHE A O 1
ATOM 1091 N N . ASP A 1 153 ? 47.746 22.635 1.505 1.00 13.35 159 ASP A N 1
ATOM 1092 C CA . ASP A 1 153 ? 46.342 22.456 1.889 1.00 14.44 159 ASP A CA 1
ATOM 1093 C C . ASP A 1 153 ? 46.002 23.316 3.140 1.00 15.19 159 ASP A C 1
ATOM 1094 O O . ASP A 1 153 ? 45.423 22.834 4.099 1.00 15.03 159 ASP A O 1
ATOM 1099 N N . GLY A 1 154 ? 46.403 24.586 3.115 1.00 16.30 160 GLY A N 1
ATOM 1100 C CA . GLY A 1 154 ? 46.085 25.520 4.208 1.00 16.64 160 GLY A CA 1
ATOM 1101 C C . GLY A 1 154 ? 47.138 25.602 5.319 1.00 17.21 160 GLY A C 1
ATOM 1102 O O . GLY A 1 154 ? 47.141 26.549 6.094 1.00 18.00 160 GLY A O 1
ATOM 1103 N N . LEU A 1 155 ? 48.022 24.608 5.405 1.00 17.11 161 LEU A N 1
ATOM 1104 C CA . LEU A 1 155 ? 49.064 24.607 6.431 1.00 16.97 161 LEU A CA 1
ATOM 1105 C C . LEU A 1 155 ? 50.237 25.414 5.922 1.00 16.17 161 LEU A C 1
ATOM 1106 O O . LEU A 1 155 ? 50.840 25.048 4.925 1.00 16.12 161 LEU A O 1
ATOM 1111 N N . ARG A 1 156 ? 50.557 26.512 6.615 1.00 15.40 162 ARG A N 1
ATOM 1112 C CA . ARG A 1 156 ? 51.627 27.435 6.179 1.00 15.28 162 ARG A CA 1
ATOM 1113 C C . ARG A 1 156 ? 52.894 27.282 7.001 1.00 14.79 162 ARG A C 1
ATOM 1114 O O . ARG A 1 156 ? 52.885 27.445 8.199 1.00 15.23 162 ARG A O 1
ATOM 1122 N N . VAL A 1 157 ? 53.979 26.958 6.326 1.00 14.71 163 VAL A N 1
ATOM 1123 C CA . VAL A 1 157 ? 55.273 26.710 6.975 1.00 14.61 163 VAL A CA 1
ATOM 1124 C C . VAL A 1 157 ? 56.226 27.778 6.496 1.00 15.14 163 VAL A C 1
ATOM 1125 O O . VAL A 1 157 ? 56.486 27.883 5.299 1.00 16.02 163 VAL A O 1
ATOM 1129 N N . TYR A 1 158 ? 56.724 28.588 7.424 1.00 15.15 164 TYR A N 1
ATOM 1130 C CA . TYR A 1 158 ? 57.673 29.672 7.100 1.00 14.96 164 TYR A CA 1
ATOM 1131 C C . TYR A 1 158 ? 59.082 29.209 7.402 1.00 14.48 164 TYR A C 1
ATOM 1132 O O . TYR A 1 158 ? 59.405 28.904 8.543 1.00 14.30 164 TYR A O 1
ATOM 1141 N N . ILE A 1 159 ? 59.906 29.107 6.369 1.00 14.25 165 ILE A N 1
ATOM 1142 C CA . ILE A 1 159 ? 61.330 28.818 6.545 1.00 14.49 165 ILE A CA 1
ATOM 1143 C C . ILE A 1 159 ? 62.122 30.127 6.284 1.00 15.14 165 ILE A C 1
ATOM 1144 O O . ILE A 1 159 ? 62.230 30.579 5.157 1.00 14.78 165 ILE A O 1
ATOM 1149 N N . ALA A 1 160 ? 62.649 30.734 7.350 1.00 15.48 166 ALA A N 1
ATOM 1150 C CA . ALA A 1 160 ? 63.211 32.083 7.242 1.00 16.07 166 ALA A CA 1
ATOM 1151 C C . ALA A 1 160 ? 64.525 32.131 6.474 1.00 16.02 166 ALA A C 1
ATOM 1152 O O . ALA A 1 160 ? 64.857 33.142 5.901 1.00 16.18 166 ALA A O 1
ATOM 1154 N N . GLY A 1 161 ? 65.257 31.040 6.443 1.00 16.24 167 GLY A N 1
ATOM 1155 C CA . GLY A 1 161 ? 66.632 31.100 5.920 1.00 16.63 167 GLY A CA 1
ATOM 1156 C C . GLY A 1 161 ? 67.512 31.887 6.903 1.00 16.93 167 GLY A C 1
ATOM 1157 O O . GLY A 1 161 ? 67.296 31.809 8.118 1.00 17.32 167 GLY A O 1
ATOM 1158 N N . ASP A 1 162 ? 68.489 32.646 6.387 1.00 16.56 168 ASP A N 1
ATOM 1159 C CA . ASP A 1 162 ? 69.394 33.431 7.255 1.00 16.49 168 ASP A CA 1
ATOM 1160 C C . ASP A 1 162 ? 68.996 34.915 7.284 1.00 15.88 168 ASP A C 1
ATOM 1161 O O . ASP A 1 162 ? 69.078 35.604 6.282 1.00 14.86 168 ASP A O 1
ATOM 1166 N N . THR A 1 163 ? 68.556 35.381 8.461 1.00 15.46 169 THR A N 1
ATOM 1167 C CA . THR A 1 163 ? 68.008 36.726 8.607 1.00 14.87 169 THR A CA 1
ATOM 1168 C C . THR A 1 163 ? 68.108 37.203 10.057 1.00 15.03 169 THR A C 1
ATOM 1169 O O . THR A 1 163 ? 68.400 36.438 10.951 1.00 15.92 169 THR A O 1
ATOM 1173 N N . GLU A 1 164 ? 67.878 38.474 10.272 1.00 15.33 170 GLU A N 1
ATOM 1174 C CA . GLU A 1 164 ? 67.698 38.993 11.615 1.00 14.86 170 GLU A CA 1
ATOM 1175 C C . GLU A 1 164 ? 66.215 39.334 11.791 1.00 14.95 170 GLU A C 1
ATOM 1176 O O . GLU A 1 164 ? 65.383 38.981 10.930 1.00 14.34 170 GLU A O 1
ATOM 1182 N N . ASP A 1 165 ? 65.866 39.988 12.896 1.00 15.33 171 ASP A N 1
ATOM 1183 C CA . ASP A 1 165 ? 64.458 40.308 13.180 1.00 15.38 171 ASP A CA 1
ATOM 1184 C C . ASP A 1 165 ? 64.004 41.483 12.339 1.00 15.64 171 ASP A C 1
ATOM 1185 O O . ASP A 1 165 ? 63.783 42.585 12.845 1.00 16.36 171 ASP A O 1
ATOM 1190 N N . ILE A 1 166 ? 63.842 41.238 11.051 1.00 15.81 172 ILE A N 1
ATOM 1191 C CA . ILE A 1 166 ? 63.546 42.303 10.101 1.00 15.53 172 ILE A CA 1
ATOM 1192 C C . ILE A 1 166 ? 62.090 42.753 10.218 1.00 16.67 172 ILE A C 1
ATOM 1193 O O . ILE A 1 166 ? 61.232 41.966 10.640 1.00 16.94 172 ILE A O 1
ATOM 1198 N N . PRO A 1 167 ? 61.802 44.034 9.847 1.00 17.51 173 PRO A N 1
ATOM 1199 C CA . PRO A 1 167 ? 60.451 44.610 10.005 1.00 18.02 173 PRO A CA 1
ATOM 1200 C C . PRO A 1 167 ? 59.390 43.967 9.121 1.00 18.68 173 PRO A C 1
ATOM 1201 O O . PRO A 1 167 ? 58.196 44.077 9.415 1.00 19.22 173 PRO A O 1
ATOM 1205 N N . GLU A 1 168 ? 59.818 43.310 8.049 1.00 19.19 174 GLU A N 1
ATOM 1206 C CA . GLU A 1 168 ? 58.900 42.635 7.157 1.00 19.74 174 GLU A CA 1
ATOM 1207 C C . GLU A 1 168 ? 58.265 41.402 7.801 1.00 19.67 174 GLU A C 1
ATOM 1208 O O . GLU A 1 168 ? 57.314 40.850 7.275 1.00 19.64 174 GLU A O 1
ATOM 1222 N N . LYS A 1 170 ? 56.540 41.488 10.382 1.00 21.21 176 LYS A N 1
ATOM 1223 C CA . LYS A 1 170 ? 55.184 41.951 10.769 1.00 21.69 176 LYS A CA 1
ATOM 1224 C C . LYS A 1 170 ? 54.162 41.626 9.674 1.00 20.87 176 LYS A C 1
ATOM 1225 O O . LYS A 1 170 ? 52.986 41.521 9.944 1.00 21.01 176 LYS A O 1
ATOM 1231 N N . ASP A 1 171 ? 54.639 41.447 8.436 1.00 20.29 177 ASP A N 1
ATOM 1232 C CA . ASP A 1 171 ? 53.753 41.182 7.271 1.00 19.49 177 ASP A CA 1
ATOM 1233 C C . ASP A 1 171 ? 53.398 39.681 7.084 1.00 18.86 177 ASP A C 1
ATOM 1234 O O . ASP A 1 171 ? 52.578 39.328 6.220 1.00 17.60 177 ASP A O 1
ATOM 1239 N N . LEU A 1 172 ? 54.020 38.808 7.887 1.00 18.38 178 LEU A N 1
ATOM 1240 C CA . LEU A 1 172 ? 53.771 37.372 7.787 1.00 18.43 178 LEU A CA 1
ATOM 1241 C C . LEU A 1 172 ? 52.452 37.016 8.490 1.00 18.42 178 LEU A C 1
ATOM 1242 O O . LEU A 1 172 ? 52.310 37.210 9.704 1.00 18.51 178 LEU A O 1
ATOM 1247 N N . LYS A 1 173 ? 51.491 36.498 7.734 1.00 18.41 179 LYS A N 1
ATOM 1248 C CA . LYS A 1 173 ? 50.170 36.208 8.297 1.00 18.41 179 LYS A CA 1
ATOM 1249 C C . LYS A 1 173 ? 49.876 34.726 8.295 1.00 18.38 179 LYS A C 1
ATOM 1250 O O . LYS A 1 173 ? 50.316 33.996 7.402 1.00 18.38 179 LYS A O 1
ATOM 1256 N N . ASP A 1 174 ? 49.145 34.288 9.325 1.00 18.27 180 ASP A N 1
ATOM 1257 C CA . ASP A 1 174 ? 48.608 32.930 9.417 1.00 17.57 180 ASP 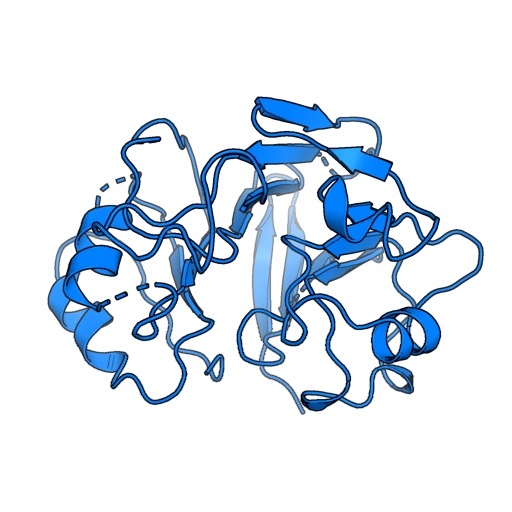A CA 1
ATOM 1258 C C . ASP A 1 174 ? 49.664 31.840 9.244 1.00 17.05 180 ASP A C 1
ATOM 1259 O O . ASP A 1 174 ? 49.450 30.860 8.502 1.00 16.15 180 ASP A O 1
ATOM 1264 N N . ILE A 1 175 ? 50.793 31.998 9.925 1.00 16.43 181 ILE A N 1
ATOM 1265 C CA . ILE A 1 175 ? 51.851 31.011 9.862 1.00 17.06 181 ILE A CA 1
ATOM 1266 C C . ILE A 1 175 ? 51.597 29.938 10.915 1.00 17.42 181 ILE A C 1
ATOM 1267 O O . ILE A 1 175 ? 51.492 30.232 12.090 1.00 17.81 181 ILE A O 1
ATOM 1272 N N . ASP A 1 176 ? 51.453 28.690 10.471 1.00 17.74 182 ASP A N 1
ATOM 1273 C CA . ASP A 1 176 ? 51.264 27.558 11.393 1.00 17.39 182 ASP A CA 1
ATOM 1274 C C . ASP A 1 176 ? 52.602 27.119 12.013 1.00 16.05 182 ASP A C 1
ATOM 1275 O O . ASP A 1 176 ? 52.685 26.855 13.204 1.00 14.75 182 ASP A O 1
ATOM 1280 N N . ILE A 1 177 ? 53.634 27.034 11.183 1.00 15.90 183 ILE A N 1
ATOM 1281 C CA . ILE A 1 177 ? 54.955 26.529 11.624 1.00 15.50 183 ILE A CA 1
ATOM 1282 C C . ILE A 1 177 ? 56.060 27.435 11.108 1.00 15.22 183 ILE A C 1
ATOM 1283 O O . ILE A 1 177 ? 56.074 27.793 9.962 1.00 14.25 183 ILE A O 1
ATOM 1288 N N . ALA A 1 178 ? 56.986 27.805 11.971 1.00 16.08 184 ALA A N 1
ATOM 1289 C CA . ALA A 1 178 ? 58.056 28.688 11.565 1.00 16.60 184 ALA A CA 1
ATOM 1290 C C . ALA A 1 178 ? 59.381 28.176 12.002 1.00 17.05 184 ALA A C 1
ATOM 1291 O O . ALA A 1 178 ? 59.529 27.664 13.094 1.00 18.32 184 ALA A O 1
ATOM 1293 N N . PHE A 1 179 ? 60.352 28.323 11.128 1.00 17.45 185 PHE A N 1
ATOM 1294 C CA . PHE A 1 179 ? 61.723 28.066 11.442 1.00 17.64 185 PHE A CA 1
ATOM 1295 C C . PHE A 1 179 ? 62.473 29.379 11.406 1.00 17.53 185 PHE A C 1
ATOM 1296 O O . PHE A 1 179 ? 62.549 30.019 10.368 1.00 18.01 185 PHE A O 1
ATOM 1304 N N . LEU A 1 180 ? 63.017 29.778 12.555 1.00 17.42 186 LEU A N 1
ATOM 1305 C CA . LEU A 1 180 ? 63.855 30.987 12.661 1.00 17.29 186 LEU A CA 1
ATOM 1306 C C . LEU A 1 180 ? 65.291 30.618 13.037 1.00 17.33 186 LEU A C 1
ATOM 1307 O O . LEU A 1 180 ? 65.511 29.720 13.884 1.00 17.34 186 LEU A O 1
ATOM 1312 N N . PRO A 1 181 ? 66.284 31.304 12.413 1.00 17.45 187 PRO A N 1
ATOM 1313 C CA . PRO A 1 181 ? 67.725 31.081 12.643 1.00 17.40 187 PRO A CA 1
ATOM 1314 C C . PRO A 1 181 ? 68.269 31.832 13.839 1.00 17.55 187 PRO A C 1
ATOM 1315 O O . PRO A 1 181 ? 68.066 33.037 13.951 1.00 17.77 187 PRO A O 1
ATOM 1319 N N . VAL A 1 182 ? 68.990 31.122 14.708 1.00 17.21 188 VAL A N 1
ATOM 1320 C CA . VAL A 1 182 ? 69.418 31.670 15.969 1.00 16.34 188 VAL A CA 1
ATOM 1321 C C . VAL A 1 182 ? 70.897 31.328 16.248 1.00 16.84 188 VAL A C 1
ATOM 1322 O O . VAL A 1 182 ? 71.213 30.540 17.168 1.00 17.35 188 VAL A O 1
ATOM 1326 N N . ASN A 1 183 ? 71.801 31.905 15.454 1.00 16.33 189 ASN A N 1
ATOM 1327 C CA . ASN A 1 183 ? 73.224 31.807 15.743 1.00 16.29 189 ASN A CA 1
ATOM 1328 C C . ASN A 1 183 ? 73.932 33.134 15.530 1.00 16.80 189 ASN A C 1
ATOM 1329 O O . ASN A 1 183 ? 73.407 34.012 14.877 1.00 16.64 189 ASN A O 1
ATOM 1334 N N . GLN A 1 184 ? 75.122 33.270 16.109 1.00 17.14 190 GLN A N 1
ATOM 1335 C CA . GLN A 1 184 ? 75.853 34.497 16.030 1.00 18.07 190 GLN A CA 1
ATOM 1336 C C . GLN A 1 184 ? 77.247 34.293 15.408 1.00 18.56 190 GLN A C 1
ATOM 1337 O O . GLN A 1 184 ? 77.862 33.259 15.603 1.00 18.92 190 GLN A O 1
ATOM 1343 N N . PRO A 1 185 ? 77.739 35.300 14.643 1.00 18.38 191 PRO A N 1
ATOM 1344 C CA . PRO A 1 185 ? 77.084 36.590 14.393 1.00 18.30 191 PRO A CA 1
ATOM 1345 C C . PRO A 1 185 ? 76.166 36.617 13.142 1.00 17.96 191 PRO A C 1
ATOM 1346 O O . PRO A 1 185 ? 75.659 37.671 12.769 1.00 18.97 191 PRO A O 1
ATOM 1350 N N . TYR A 1 186 ? 75.954 35.478 12.534 1.00 17.25 192 TYR A N 1
ATOM 1351 C CA . TYR A 1 186 ? 75.359 35.411 11.204 1.00 16.96 192 TYR A CA 1
ATOM 1352 C C . TYR A 1 186 ? 73.845 35.712 11.173 1.00 16.47 192 TYR A C 1
ATOM 1353 O O . TYR A 1 186 ? 73.368 36.354 10.260 1.00 15.99 192 TYR A O 1
ATOM 1362 N N . THR A 1 187 ? 73.105 35.236 12.175 1.00 15.84 193 THR A N 1
ATOM 1363 C CA . THR A 1 187 ? 71.673 35.440 12.209 1.00 15.06 193 THR A CA 1
ATOM 1364 C C . THR A 1 187 ? 71.246 36.032 13.569 1.00 15.14 193 THR A C 1
ATOM 1365 O O . THR A 1 187 ? 71.770 37.080 13.964 1.00 16.11 193 THR A O 1
ATOM 1377 N N . THR A 1 189 ? 70.181 36.437 17.808 1.00 15.35 195 THR A N 1
ATOM 1378 C CA . THR A 1 189 ? 70.344 36.076 19.220 1.00 15.73 195 THR A CA 1
ATOM 1379 C C . THR A 1 189 ? 69.003 35.601 19.729 1.00 16.25 195 THR A C 1
ATOM 1380 O O . THR A 1 189 ? 67.987 35.691 19.018 1.00 17.04 195 THR A O 1
ATOM 1384 N N . VAL A 1 190 ? 68.977 35.097 20.957 1.00 16.30 196 VAL A N 1
ATOM 1385 C CA . VAL A 1 190 ? 67.742 34.543 21.518 1.00 15.46 196 VAL A CA 1
ATOM 1386 C C . VAL A 1 190 ? 66.693 35.633 21.641 1.00 16.11 196 VAL A C 1
ATOM 1387 O O . VAL A 1 190 ? 65.529 35.421 21.296 1.00 16.29 196 VAL A O 1
ATOM 1391 N N . SER A 1 191 ? 67.108 36.809 22.098 1.00 16.70 197 SER A N 1
ATOM 1392 C CA . SER A 1 191 ? 66.192 37.936 22.248 1.00 17.11 197 SER A CA 1
ATOM 1393 C C . SER A 1 191 ? 65.632 38.405 20.922 1.00 17.40 197 SER A C 1
ATOM 1394 O O . SER A 1 191 ? 64.454 38.730 20.835 1.00 16.97 197 SER A O 1
ATOM 1397 N N . GLN A 1 192 ? 66.475 38.427 19.888 1.00 17.76 198 GLN A N 1
ATOM 1398 C CA . GLN A 1 192 ? 66.038 38.822 18.544 1.00 18.17 198 GLN A CA 1
ATOM 1399 C C . GLN A 1 192 ? 65.024 37.865 18.002 1.00 18.14 198 GLN A C 1
ATOM 1400 O O . GLN A 1 192 ? 64.027 38.283 17.451 1.00 18.72 198 GLN A O 1
ATOM 1406 N N . ALA A 1 193 ? 65.307 36.565 18.138 1.00 17.76 199 ALA A N 1
ATOM 1407 C CA . ALA A 1 193 ? 64.391 35.518 17.727 1.00 17.67 199 ALA A CA 1
ATOM 1408 C C . ALA A 1 193 ? 63.034 35.650 18.431 1.00 17.58 199 ALA A C 1
ATOM 1409 O O . ALA A 1 193 ? 61.982 35.508 17.799 1.00 17.68 199 ALA A O 1
ATOM 1411 N N . ALA A 1 194 ? 63.061 35.919 19.732 1.00 17.21 200 ALA A N 1
ATOM 1412 C CA . ALA A 1 194 ? 61.822 36.094 20.500 1.00 17.58 200 ALA A CA 1
ATOM 1413 C C . ALA A 1 194 ? 61.023 37.300 19.965 1.00 18.04 200 ALA A C 1
ATOM 1414 O O . ALA A 1 194 ? 59.814 37.215 19.770 1.00 18.16 200 ALA A O 1
ATOM 1416 N N . LYS A 1 195 ? 61.723 38.407 19.731 1.00 18.78 201 LYS A N 1
ATOM 1417 C CA . LYS A 1 195 ? 61.132 39.596 19.149 1.00 19.62 201 LYS A CA 1
ATOM 1418 C C . LYS A 1 195 ? 60.565 39.277 17.747 1.00 19.08 201 LY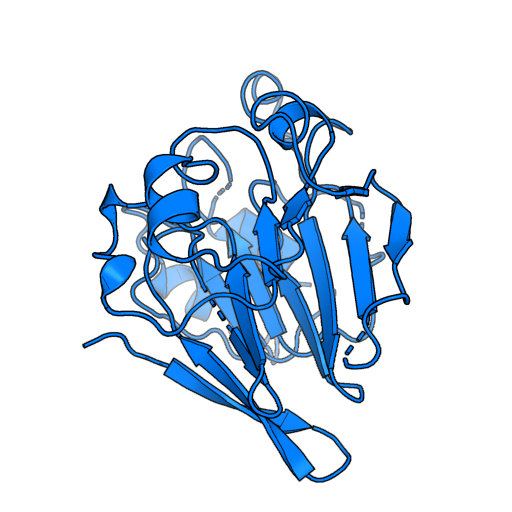S A C 1
ATOM 1419 O O . LYS A 1 195 ? 59.443 39.646 17.431 1.00 19.37 201 LYS A O 1
ATOM 1425 N N . ALA A 1 196 ? 61.336 38.559 16.937 1.00 18.39 202 ALA A N 1
ATOM 1426 C CA . ALA A 1 196 ? 60.872 38.119 15.614 1.00 17.83 202 ALA A CA 1
ATOM 1427 C C . ALA A 1 196 ? 59.592 37.271 15.730 1.00 17.83 202 ALA A C 1
ATOM 1428 O O . ALA A 1 196 ? 58.594 37.550 15.073 1.00 18.33 202 ALA A O 1
ATOM 1430 N N . ALA A 1 197 ? 59.635 36.237 16.571 1.00 17.24 203 ALA A N 1
ATOM 1431 C CA . ALA A 1 197 ? 58.485 35.386 16.798 1.00 16.56 203 ALA A CA 1
ATOM 1432 C C . ALA A 1 197 ? 57.217 36.199 17.184 1.00 16.61 203 ALA A C 1
ATOM 1433 O O . ALA A 1 197 ? 56.094 35.925 16.659 1.00 15.88 203 ALA A O 1
ATOM 1435 N N . ARG A 1 198 ? 57.382 37.188 18.092 1.00 16.19 204 ARG A N 1
ATOM 1436 C CA A ARG A 1 198 ? 56.237 37.984 18.568 0.50 15.95 204 ARG A CA 1
ATOM 1437 C CA B ARG A 1 198 ? 56.247 38.007 18.573 0.50 15.77 204 ARG A CA 1
ATOM 1438 C C . ARG A 1 198 ? 55.677 38.908 17.469 1.00 16.10 204 ARG A C 1
ATOM 1439 O O . ARG A 1 198 ? 54.538 39.357 17.544 1.00 15.80 204 ARG A O 1
ATOM 1462 N N . PHE A 1 200 ? 54.877 38.032 14.438 1.00 17.28 206 PHE A N 1
ATOM 1463 C CA . PHE A 1 200 ? 53.877 37.332 13.614 1.00 17.09 206 PHE A CA 1
ATOM 1464 C C . PHE A 1 200 ? 53.186 36.106 14.274 1.00 17.11 206 PHE A C 1
ATOM 1465 O O . PHE A 1 200 ? 52.312 35.481 13.664 1.00 17.17 206 PHE A O 1
ATOM 1473 N N . SER A 1 201 ? 53.582 35.785 15.506 1.00 17.24 207 SER A N 1
ATOM 1474 C CA . SER A 1 201 ? 52.903 34.767 16.326 1.00 17.16 207 SER A CA 1
ATOM 1475 C C . SER A 1 201 ? 52.639 33.461 15.629 1.00 17.45 207 SER A C 1
ATOM 1476 O O . SER A 1 201 ? 51.472 33.075 15.456 1.00 17.24 207 SER A O 1
ATOM 1479 N N . PRO A 1 202 ? 53.698 32.758 15.225 1.00 17.35 208 PRO A N 1
ATOM 1480 C CA . PRO A 1 202 ? 53.459 31.446 14.682 1.00 17.47 208 PRO A CA 1
ATOM 1481 C C . PRO A 1 202 ? 52.930 30.518 15.769 1.00 17.60 208 PRO A C 1
ATOM 1482 O O . PRO A 1 202 ? 53.255 30.693 16.949 1.00 17.73 208 PRO A O 1
ATOM 1486 N N . LYS A 1 203 ? 52.099 29.559 15.386 1.00 16.97 209 LYS A N 1
ATOM 1487 C CA . LYS A 1 203 ? 51.574 28.644 16.322 1.00 16.61 209 LYS A CA 1
ATOM 1488 C C . LYS A 1 203 ? 52.692 27.742 16.853 1.00 16.36 209 LYS A C 1
ATOM 1489 O O . LYS A 1 203 ? 52.761 27.477 18.035 1.00 16.31 209 LYS A O 1
ATOM 1495 N N . ILE A 1 204 ? 53.571 27.299 15.964 1.00 16.17 210 ILE A N 1
ATOM 1496 C CA . ILE A 1 204 ? 54.673 26.414 16.334 1.00 16.21 210 ILE A CA 1
ATOM 1497 C C . ILE A 1 204 ? 55.971 27.001 15.854 1.00 15.93 210 ILE A C 1
ATOM 1498 O O . ILE A 1 204 ? 56.058 27.437 14.723 1.00 16.04 210 ILE A O 1
ATOM 1503 N N . LEU A 1 205 ? 56.988 27.034 16.732 1.00 15.99 211 LEU A N 1
ATOM 1504 C CA . LEU A 1 205 ? 58.282 27.639 16.377 1.00 15.39 211 LEU A CA 1
ATOM 1505 C C . LEU A 1 205 ? 59.405 26.663 16.596 1.00 15.91 211 LEU A C 1
ATOM 1506 O O . LEU A 1 205 ? 59.639 26.229 17.715 1.00 16.19 211 LEU A O 1
ATOM 1511 N N . TYR A 1 206 ? 60.109 26.327 15.521 1.00 16.21 212 TYR A N 1
ATOM 1512 C CA . TYR A 1 206 ? 61.334 25.538 15.616 1.00 16.46 212 TYR A CA 1
ATOM 1513 C C . TYR A 1 206 ? 62.550 26.456 15.438 1.00 16.29 212 TYR A C 1
ATOM 1514 O O . TYR A 1 206 ? 62.861 26.863 14.304 1.00 16.26 212 TYR A O 1
ATOM 1523 N N . PRO A 1 207 ? 63.256 26.776 16.535 1.00 15.33 213 PRO A N 1
ATOM 1524 C CA . PRO A 1 207 ? 64.539 27.389 16.295 1.00 15.41 213 PRO A CA 1
ATOM 1525 C C . PRO A 1 207 ? 65.431 26.462 15.467 1.00 15.52 213 PRO A C 1
ATOM 1526 O O . PRO A 1 207 ? 65.511 25.260 15.748 1.00 14.80 213 PRO A O 1
ATOM 1530 N N . TYR A 1 208 ? 66.096 27.003 14.458 1.00 15.76 214 TYR A N 1
ATOM 1531 C CA . TYR A 1 208 ? 67.034 26.208 13.706 1.00 15.19 214 TYR A CA 1
ATOM 1532 C C . TYR A 1 208 ? 68.277 27.008 13.335 1.00 14.84 214 TYR A C 1
ATOM 1533 O O . TYR A 1 208 ? 68.402 28.200 13.699 1.00 15.16 214 TYR A O 1
ATOM 1542 N N . HIS A 1 209 ? 69.227 26.360 12.674 1.00 14.48 215 HIS A N 1
ATOM 1543 C CA . HIS A 1 209 ? 70.451 27.036 12.283 1.00 14.36 215 HIS A CA 1
ATOM 1544 C C . HIS A 1 209 ? 71.028 27.736 13.535 1.00 13.94 215 HIS A C 1
ATOM 1545 O O . HIS A 1 209 ? 71.461 28.893 13.464 1.00 13.07 215 HIS A O 1
ATOM 1552 N N . TYR A 1 210 ? 71.050 27.022 14.681 1.00 13.58 216 TYR A N 1
ATOM 1553 C CA . TYR A 1 210 ? 71.426 27.680 15.961 1.00 13.32 216 TYR A CA 1
ATOM 1554 C C . TYR A 1 210 ? 72.813 27.388 16.526 1.00 12.83 216 TYR A C 1
ATOM 1555 O O . TYR A 1 210 ? 73.156 27.868 17.610 1.00 12.25 216 TYR A O 1
ATOM 1564 N N . GLY A 1 211 ? 73.613 26.638 15.791 1.00 12.56 217 GLY A N 1
ATOM 1565 C CA . GLY A 1 211 ? 75.006 26.362 16.196 1.00 12.74 217 GLY A CA 1
ATOM 1566 C C . GLY A 1 211 ? 75.157 25.991 17.658 1.00 12.93 217 GLY A C 1
ATOM 1567 O O . GLY A 1 211 ? 74.462 25.120 18.153 1.00 12.72 217 GLY A O 1
ATOM 1568 N N . ASP A 1 212 ? 76.079 26.674 18.354 1.00 13.21 218 ASP A N 1
ATOM 1569 C CA . ASP A 1 212 ? 76.328 26.419 19.787 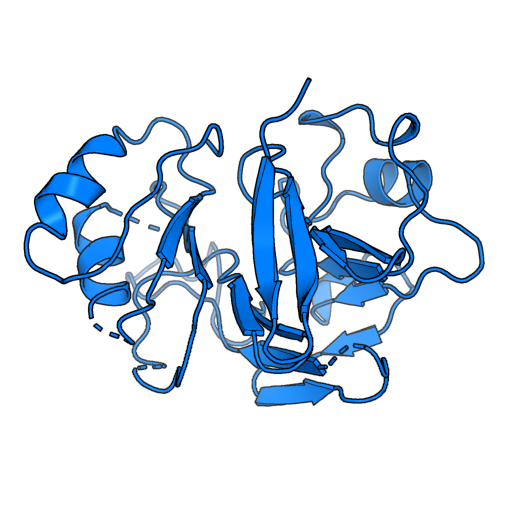1.00 13.18 218 ASP A CA 1
ATOM 1570 C C . ASP A 1 212 ? 75.436 27.252 20.727 1.00 12.92 218 ASP A C 1
ATOM 1571 O O . ASP A 1 212 ? 75.654 27.257 21.923 1.00 13.50 218 ASP A O 1
ATOM 1576 N N . THR A 1 213 ? 74.459 27.966 20.187 1.00 13.26 219 THR A N 1
ATOM 1577 C CA . THR A 1 213 ? 73.543 28.738 21.026 1.00 13.56 219 THR A CA 1
ATOM 1578 C C . THR A 1 213 ? 72.873 27.822 22.022 1.00 14.33 219 THR A C 1
ATOM 1579 O O . THR A 1 213 ? 72.438 26.721 21.672 1.00 13.74 219 THR A O 1
ATOM 1583 N N . LYS A 1 214 ? 72.790 28.286 23.270 1.00 15.68 220 LYS A N 1
ATOM 1584 C CA . LYS A 1 214 ? 72.029 27.614 24.302 1.00 16.86 220 LYS A CA 1
ATOM 1585 C C . LYS A 1 214 ? 70.555 27.939 24.094 1.00 17.31 220 LYS A C 1
ATOM 1586 O O . LYS A 1 214 ? 69.992 28.887 24.688 1.00 17.63 220 LYS A O 1
ATOM 1592 N N . ILE A 1 215 ? 69.936 27.149 23.230 1.00 17.60 221 ILE A N 1
ATOM 1593 C CA . ILE A 1 215 ? 68.682 27.525 22.618 1.00 17.82 221 ILE A CA 1
ATOM 1594 C C . ILE A 1 215 ? 67.493 27.413 23.594 1.00 17.99 221 ILE A C 1
ATOM 1595 O O . ILE A 1 215 ? 66.460 28.077 23.410 1.00 17.58 221 ILE A O 1
ATOM 1600 N N . GLY A 1 216 ? 67.653 26.602 24.639 1.00 18.19 222 GLY A N 1
ATOM 1601 C CA . GLY A 1 216 ? 66.620 26.441 25.659 1.00 18.60 222 GLY A CA 1
ATOM 1602 C C . GLY A 1 216 ? 66.075 27.762 26.186 1.00 19.27 222 GLY A C 1
ATOM 1603 O O . GLY A 1 216 ? 64.929 27.843 26.606 1.00 19.71 222 GLY A O 1
ATOM 1604 N N . GLU A 1 217 ? 66.901 28.799 26.166 1.00 19.63 223 GLU A N 1
ATOM 1605 C CA . GLU A 1 217 ? 66.500 30.106 26.678 1.00 20.02 223 GLU A CA 1
ATOM 1606 C C . GLU A 1 217 ? 65.354 30.739 25.827 1.00 19.45 223 GLU A C 1
ATOM 1607 O O . GLU A 1 217 ? 64.626 31.607 26.309 1.00 19.47 223 GLU A O 1
ATOM 1613 N N . LEU A 1 218 ? 65.200 30.290 24.583 1.00 18.97 224 LEU A N 1
ATOM 1614 C CA . LEU A 1 218 ? 64.115 30.779 23.723 1.00 18.92 224 LEU A CA 1
ATOM 1615 C C . LEU A 1 218 ? 62.735 30.361 24.278 1.00 19.29 224 LEU A C 1
ATOM 1616 O O . LEU A 1 218 ? 61.806 31.112 24.193 1.00 19.03 224 LEU A O 1
ATOM 1621 N N . LYS A 1 219 ? 62.634 29.159 24.862 1.00 20.06 225 LYS A N 1
ATOM 1622 C CA . LYS A 1 219 ? 61.368 28.736 25.512 1.00 20.91 225 LYS A CA 1
ATOM 1623 C C . LYS A 1 219 ? 61.041 29.660 26.637 1.00 20.97 225 LYS A C 1
ATOM 1624 O O . LYS A 1 219 ? 59.912 30.064 26.786 1.00 20.70 225 LYS A O 1
ATOM 1630 N N . ASP A 1 220 ? 62.051 29.991 27.446 1.00 21.73 226 ASP A N 1
ATOM 1631 C CA . ASP A 1 220 ? 61.862 30.907 28.567 1.00 22.09 226 ASP A CA 1
ATOM 1632 C C . ASP A 1 220 ? 61.500 32.277 28.044 1.00 21.39 226 ASP A C 1
ATOM 1633 O O . ASP A 1 220 ? 60.557 32.895 28.517 1.00 21.52 226 ASP A O 1
ATOM 1638 N N . ALA A 1 221 ? 62.252 32.747 27.053 1.00 20.54 227 ALA A N 1
ATOM 1639 C CA . ALA A 1 221 ? 62.054 34.083 26.499 1.00 19.76 227 ALA A CA 1
ATOM 1640 C C . ALA A 1 221 ? 60.639 34.264 25.919 1.00 19.71 227 ALA A C 1
ATOM 1641 O O . ALA A 1 221 ? 60.122 35.359 25.909 1.00 19.07 227 ALA A O 1
ATOM 1643 N N . LEU A 1 222 ? 60.028 33.165 25.441 1.00 19.77 228 LEU A N 1
ATOM 1644 C CA . LEU A 1 222 ? 58.679 33.219 24.842 1.00 20.17 228 LEU A CA 1
ATOM 1645 C C . LEU A 1 222 ? 57.610 32.588 25.760 1.00 20.79 228 LEU A C 1
ATOM 1646 O O . LEU A 1 222 ? 56.503 32.276 25.320 1.00 20.57 228 LEU A O 1
ATOM 1651 N N . LYS A 1 223 ? 57.965 32.409 27.034 1.00 21.76 229 LYS A N 1
ATOM 1652 C CA . LYS A 1 223 ? 57.019 31.972 28.060 1.00 22.37 229 LYS A CA 1
ATOM 1653 C C . LYS A 1 223 ? 55.794 32.856 27.978 1.00 22.35 229 LYS A C 1
ATOM 1654 O O . LYS A 1 223 ? 55.918 34.087 27.881 1.00 22.46 229 LYS A O 1
ATOM 1657 N N . ASP A 1 224 ? 54.617 32.236 27.981 1.00 22.11 230 ASP A N 1
ATOM 1658 C CA . ASP A 1 224 ? 53.336 32.973 27.964 1.00 22.38 230 ASP A CA 1
ATOM 1659 C C . ASP A 1 224 ? 52.995 33.620 26.610 1.00 21.93 230 ASP A C 1
ATOM 1660 O O . ASP A 1 224 ? 51.962 34.264 26.485 1.00 22.27 230 ASP A O 1
ATOM 1665 N N . SER A 1 225 ? 53.853 33.442 25.598 1.00 21.00 231 SER A N 1
ATOM 1666 C CA . SER A 1 225 ? 53.548 33.953 24.251 1.00 20.01 231 SER A CA 1
ATOM 1667 C C . SER A 1 225 ? 52.421 33.144 23.590 1.00 19.23 231 SER A C 1
ATOM 1668 O O . SER A 1 225 ? 51.771 33.617 22.697 1.00 19.04 231 SER A O 1
ATOM 1671 N N . GLY A 1 226 ? 52.221 31.916 24.041 1.00 18.86 232 GLY A N 1
ATOM 1672 C CA . GLY A 1 226 ? 51.269 31.018 23.407 1.00 18.30 232 GLY A CA 1
ATOM 1673 C C . GLY A 1 226 ? 51.871 30.297 22.203 1.00 18.00 232 GLY A C 1
ATOM 1674 O O . GLY A 1 226 ? 51.177 29.568 21.513 1.00 18.43 232 GLY A O 1
ATOM 1675 N N . ILE A 1 227 ? 53.177 30.496 21.965 1.00 17.29 233 ILE A N 1
ATOM 1676 C CA . ILE A 1 227 ? 53.877 29.853 20.859 1.00 16.50 233 ILE A CA 1
ATOM 1677 C C . ILE A 1 227 ? 54.563 28.570 21.364 1.00 16.82 233 ILE A C 1
ATOM 1678 O O . ILE A 1 227 ? 55.263 28.593 22.368 1.00 17.14 233 ILE A O 1
ATOM 1683 N N . ASP A 1 228 ? 54.365 27.458 20.665 1.00 16.84 234 ASP A N 1
ATOM 1684 C CA . ASP A 1 228 ? 55.020 26.207 21.044 1.00 16.62 234 ASP A CA 1
ATOM 1685 C C . ASP A 1 228 ? 56.437 26.193 20.461 1.00 16.48 234 ASP A C 1
ATOM 1686 O O . ASP A 1 228 ? 56.632 25.953 19.280 1.00 17.14 234 ASP A O 1
ATOM 1691 N N . VAL A 1 229 ? 57.412 26.483 21.301 1.00 16.19 235 VAL A N 1
ATOM 1692 C CA . VAL A 1 229 ? 58.809 26.472 20.890 1.00 16.35 235 VAL A CA 1
ATOM 1693 C C . VAL A 1 229 ? 59.286 25.044 21.025 1.00 16.18 235 VAL A C 1
ATOM 1694 O O . VAL A 1 229 ? 59.262 24.511 22.112 1.00 16.79 235 VAL A O 1
ATOM 1698 N N . ARG A 1 230 ? 59.687 24.420 19.907 1.00 15.91 236 ARG A N 1
ATOM 1699 C CA . ARG A 1 230 ? 60.123 23.010 19.910 1.00 16.26 236 ARG A CA 1
ATOM 1700 C C . ARG A 1 230 ? 61.589 22.929 19.600 1.00 16.41 236 ARG A C 1
ATOM 1701 O O . ARG A 1 230 ? 62.025 23.363 18.533 1.00 17.93 236 ARG A O 1
ATOM 1709 N N . ILE A 1 231 ? 62.358 22.385 20.523 1.00 16.08 237 ILE A N 1
ATOM 1710 C CA . ILE A 1 231 ? 63.805 22.258 20.333 1.00 16.56 237 ILE A CA 1
ATOM 1711 C C . ILE A 1 231 ? 64.158 20.912 19.672 1.00 16.71 237 ILE A C 1
ATOM 1712 O O . ILE A 1 231 ? 63.835 19.836 20.184 1.00 15.94 237 ILE A O 1
ATOM 1717 N N . ARG A 1 232 ? 64.816 21.003 18.526 1.00 17.39 238 ARG A N 1
ATOM 1718 C CA . ARG A 1 232 ? 65.272 19.845 17.785 1.00 17.27 238 ARG A CA 1
ATOM 1719 C C . ARG A 1 232 ? 66.767 19.981 17.518 1.00 17.07 238 ARG A C 1
ATOM 1720 O O . ARG A 1 232 ? 67.346 21.015 17.780 1.00 17.09 238 ARG A O 1
ATOM 1728 N N . GLU A 1 233 ? 67.390 18.925 17.012 1.00 17.56 239 GLU A N 1
ATOM 1729 C CA . GLU A 1 233 ? 68.837 18.948 16.776 1.00 17.67 239 GLU A CA 1
ATOM 1730 C C . GLU A 1 233 ? 69.146 19.666 15.472 1.00 17.26 239 GLU A C 1
ATOM 1731 O O . GLU A 1 233 ? 69.490 19.040 14.464 1.00 17.17 239 GLU A O 1
ATOM 1737 N N . LEU A 1 234 ? 69.020 20.991 15.508 1.00 16.68 240 LEU A N 1
ATOM 1738 C CA . LEU A 1 234 ? 69.167 21.813 14.324 1.00 16.33 240 LEU A CA 1
ATOM 1739 C C . LEU A 1 234 ? 70.239 22.890 14.524 1.00 16.68 240 LEU A C 1
ATOM 1740 O O . LEU A 1 234 ? 70.069 24.050 14.110 1.00 16.68 240 LEU A O 1
ATOM 1745 N N . GLN A 1 235 ? 71.344 22.505 15.141 1.00 17.13 241 GLN A N 1
ATOM 1746 C CA . GLN A 1 235 ? 72.481 23.429 15.288 1.00 17.78 241 GLN A CA 1
ATOM 1747 C C . GLN A 1 235 ? 73.191 23.636 13.944 1.00 17.83 241 GLN A C 1
ATOM 1748 O O . GLN A 1 235 ? 73.459 22.687 13.212 1.00 18.07 241 GLN A O 1
#

B-factor: mean 17.88, std 4.72, range [4.15, 55.96]

Organism: Parabacteroides distasonis (strain ATCC 8503 / DSM 20701 / CIP 104284 / JCM 5825 / NCTC 11152) (NCBI:txid435591)

CATH classification: 3.60.15.10